Protein AF-A0A9W9ZTM5-F1 (afdb_monomer_lite)

Foldseek 3Di:
DDPQLVVCLPQVNLLVVVVVCVVVVQWLEEEEDQDPVSQLVNLLSLLVVLVVVQVVVVVVVVVVVVVVVVVVVVVVVVVVVVVVVVPVVDDDDDDDDDDDDPPPPCPVPPPPVPQRDPVSAPFDCPPPDPVNLCVLLVVLCDDPDPVSNVSSVSQSSSLSRLEHEDEPVDDPSVNVSNLVCVLVSRRGYYYYHDDDPPVSVVSGSYYHYSDRDDD

Sequence (215 aa):
MDSTGNNFLSGKTFQSLVDHLKAQDKLPALVFSFDRMQCETLAAGLAQELVERENVLKGGERNLKLVKDQEKKRRQAEKQMKRKRDVTEKDKSKSSQRKNLEDQDEEKDLSVSNEPLPECTLAFTHGIGKEDLKKIIGPHSASSRKKEKKTHHCIQLALKRGISYHHAGLDNKRRSGVEMLFRKKYLQVVAATGTWPLVYICHARQLCLLETRPS

InterPro domains:
  IPR027417 P-loop containing nucleoside triphosphate hydrolase [G3DSA:3.40.50.300] (2-198)
  IPR027417 P-loop containing nucleoside triphosphate hydrolase [SSF52540] (14-195)
  IPR052431 SKI2 subfamily ATP-dependent RNA helicases [PTHR44533] (11-195)

Structure (mmCIF, N/CA/C/O backbone):
data_AF-A0A9W9ZTM5-F1
#
_entry.id   AF-A0A9W9ZTM5-F1
#
loop_
_atom_site.group_PDB
_atom_site.id
_atom_site.type_symbol
_atom_site.label_atom_id
_atom_site.label_alt_id
_atom_site.label_comp_id
_atom_site.label_asym_id
_atom_site.label_entity_id
_atom_site.label_seq_id
_atom_site.pdbx_PDB_ins_code
_atom_site.Cartn_x
_atom_site.Cartn_y
_atom_site.Cartn_z
_atom_site.occupancy
_atom_site.B_iso_or_equiv
_atom_site.auth_seq_id
_atom_site.auth_comp_id
_atom_site.auth_asym_id
_atom_site.auth_atom_id
_atom_site.pdbx_PDB_model_num
ATOM 1 N N . MET A 1 1 ? -9.563 17.199 -25.153 1.00 36.28 1 MET A N 1
ATOM 2 C CA . MET A 1 1 ? -9.956 16.498 -23.906 1.00 36.28 1 MET A CA 1
ATOM 3 C C . MET A 1 1 ? -8.702 15.803 -23.449 1.00 36.28 1 MET A C 1
ATOM 5 O O . MET A 1 1 ? -8.369 14.729 -23.936 1.00 36.28 1 MET A O 1
ATOM 9 N N . ASP A 1 2 ? -7.941 16.513 -22.631 1.00 33.56 2 ASP A N 1
ATOM 10 C CA . ASP A 1 2 ? -6.508 16.287 -22.524 1.00 33.56 2 ASP A CA 1
ATOM 11 C C . ASP A 1 2 ? -6.281 15.368 -21.333 1.00 33.56 2 ASP A C 1
ATOM 13 O O . ASP A 1 2 ? -6.086 15.780 -20.192 1.00 33.56 2 ASP A O 1
ATOM 17 N N . SER A 1 3 ? -6.427 14.075 -21.605 1.00 43.34 3 SER A N 1
ATOM 18 C CA . SER A 1 3 ? -6.169 12.995 -20.660 1.00 43.34 3 SER A CA 1
ATOM 19 C C . SER A 1 3 ? -4.660 12.783 -20.535 1.00 43.34 3 SER A C 1
ATOM 21 O O . SER A 1 3 ? -4.122 11.753 -20.937 1.00 43.34 3 SER A O 1
ATOM 23 N N . THR A 1 4 ? -3.943 13.779 -20.018 1.00 45.56 4 THR A N 1
ATOM 24 C CA . THR A 1 4 ? -2.552 13.604 -19.596 1.00 45.56 4 THR A CA 1
ATOM 25 C C . THR A 1 4 ? -2.537 12.530 -18.509 1.00 45.56 4 THR A C 1
ATOM 27 O O . THR A 1 4 ? -3.229 12.663 -17.498 1.00 45.56 4 THR A O 1
ATOM 30 N N . GLY A 1 5 ? -1.761 11.457 -18.707 1.00 49.69 5 GLY A N 1
ATOM 31 C CA . GLY A 1 5 ? -1.685 10.311 -17.786 1.00 49.69 5 GLY A CA 1
ATOM 32 C C . GLY A 1 5 ? -1.396 10.698 -16.329 1.00 49.69 5 GLY A C 1
ATOM 33 O O . GLY A 1 5 ? -1.813 9.995 -15.417 1.00 49.69 5 GLY A O 1
ATOM 34 N N . ASN A 1 6 ? -0.803 11.872 -16.094 1.00 51.12 6 ASN A N 1
ATOM 35 C CA . ASN A 1 6 ? -0.567 12.426 -14.760 1.00 51.12 6 ASN A CA 1
ATOM 36 C C . ASN A 1 6 ? -1.849 12.670 -13.943 1.00 51.12 6 ASN A C 1
ATOM 38 O O . ASN A 1 6 ? -1.816 12.531 -12.723 1.00 51.12 6 ASN A O 1
ATOM 42 N N . ASN A 1 7 ? -2.986 12.976 -14.579 1.00 52.31 7 ASN A N 1
ATOM 43 C CA . ASN A 1 7 ? -4.251 13.200 -13.866 1.00 52.31 7 ASN A CA 1
ATOM 44 C C . ASN A 1 7 ? -4.894 11.887 -13.388 1.00 52.31 7 ASN A C 1
ATOM 46 O O . ASN A 1 7 ? -5.555 11.865 -12.350 1.00 52.31 7 ASN A O 1
ATOM 50 N N . PHE A 1 8 ? -4.657 10.778 -14.102 1.00 53.75 8 PHE A N 1
ATOM 51 C CA . PHE A 1 8 ? -5.113 9.446 -13.685 1.00 53.75 8 PHE A CA 1
ATOM 52 C C . PHE A 1 8 ? -4.372 8.947 -12.434 1.00 53.75 8 PHE A C 1
ATOM 54 O O . PHE A 1 8 ? -4.902 8.147 -11.668 1.00 53.75 8 PHE A O 1
ATOM 61 N N . LEU A 1 9 ? -3.162 9.461 -12.199 1.00 56.78 9 LEU A N 1
ATOM 62 C CA . LEU A 1 9 ? -2.324 9.132 -11.045 1.00 56.78 9 LEU A CA 1
ATOM 63 C C . LEU A 1 9 ? -2.578 10.036 -9.837 1.00 56.78 9 LEU A C 1
ATOM 65 O O . LEU A 1 9 ? -1.868 9.922 -8.836 1.00 56.78 9 LEU A O 1
ATOM 69 N N . SER A 1 10 ? -3.573 10.930 -9.899 1.00 62.06 10 SER A N 1
ATOM 70 C CA . SER A 1 10 ? -4.018 11.621 -8.691 1.00 62.06 10 SER A CA 1
ATOM 71 C C . SER A 1 10 ? -4.422 10.560 -7.656 1.00 62.06 10 SER A C 1
ATOM 73 O O . SER A 1 10 ? -5.123 9.605 -7.997 1.00 62.06 10 SER A O 1
ATOM 75 N N . GLY A 1 11 ? -3.932 10.677 -6.414 1.00 62.38 11 GLY A N 1
ATOM 76 C CA . GLY A 1 11 ? -4.044 9.608 -5.403 1.00 62.38 11 GLY A CA 1
ATOM 77 C C . GLY A 1 11 ? -5.462 9.035 -5.271 1.00 62.38 11 GLY A C 1
ATOM 78 O O . GLY A 1 11 ? -5.654 7.820 -5.317 1.00 62.38 11 GLY A O 1
ATOM 79 N N . LYS A 1 12 ? -6.467 9.920 -5.316 1.00 71.25 12 LYS A N 1
ATOM 80 C CA . LYS A 1 12 ? -7.895 9.573 -5.265 1.00 71.25 12 LYS A CA 1
ATOM 81 C C . LYS A 1 12 ? -8.358 8.672 -6.413 1.00 71.25 12 LYS A C 1
ATOM 83 O O . LYS A 1 12 ? -9.174 7.776 -6.199 1.00 71.25 12 LYS A O 1
ATOM 88 N N . THR A 1 13 ? -7.869 8.892 -7.633 1.00 79.81 13 THR A N 1
ATOM 89 C CA . THR A 1 13 ? -8.229 8.065 -8.796 1.00 79.81 13 THR A CA 1
ATOM 90 C C . THR A 1 13 ? -7.602 6.678 -8.689 1.00 79.81 13 THR A C 1
ATOM 92 O O . THR A 1 13 ? -8.278 5.679 -8.940 1.00 79.81 13 THR A O 1
ATOM 95 N N . PHE A 1 14 ? -6.342 6.599 -8.249 1.00 85.25 14 PHE A N 1
ATOM 96 C CA . PHE A 1 14 ? -5.657 5.322 -8.056 1.00 85.25 14 PHE A CA 1
ATOM 97 C C . PHE A 1 14 ? -6.295 4.481 -6.943 1.00 85.25 14 PHE A C 1
ATOM 99 O O . PHE A 1 14 ? -6.503 3.281 -7.119 1.00 85.25 14 PHE A O 1
ATOM 106 N N . GLN A 1 15 ? -6.681 5.099 -5.826 1.00 86.19 15 GLN A N 1
ATOM 107 C CA . GLN A 1 15 ? -7.424 4.414 -4.770 1.00 86.19 15 GLN A CA 1
ATOM 108 C C . GLN A 1 15 ? -8.769 3.882 -5.257 1.00 86.19 15 GLN A C 1
ATOM 110 O O . GLN A 1 15 ? -9.075 2.719 -5.010 1.00 86.19 15 GLN A O 1
ATOM 115 N N . SER A 1 16 ? -9.532 4.688 -6.000 1.00 87.25 16 SER A N 1
ATOM 116 C CA . SER A 1 16 ? -10.794 4.233 -6.587 1.00 87.25 16 SER A CA 1
ATOM 117 C C . SER A 1 16 ? -10.583 2.991 -7.456 1.00 87.25 16 SER A C 1
ATOM 119 O O . SER A 1 16 ? -11.309 2.011 -7.309 1.00 87.25 16 SER A O 1
ATOM 121 N N . LEU A 1 17 ? -9.546 2.968 -8.300 1.00 88.69 17 LEU A N 1
ATOM 122 C CA . LEU A 1 17 ? -9.200 1.781 -9.088 1.00 88.69 17 LEU A CA 1
ATOM 123 C C . LEU A 1 17 ? -8.950 0.555 -8.195 1.00 88.69 17 LEU A C 1
ATOM 125 O O . LEU A 1 17 ? -9.483 -0.520 -8.464 1.00 88.69 17 LEU A O 1
ATOM 129 N N . VAL A 1 18 ? -8.160 0.703 -7.131 1.00 90.31 18 VAL A N 1
ATOM 130 C CA . VAL A 1 18 ? -7.861 -0.398 -6.204 1.00 90.31 18 VAL A CA 1
ATOM 131 C C . VAL A 1 18 ? -9.117 -0.893 -5.486 1.00 90.31 18 VAL A C 1
ATOM 133 O O . VAL A 1 18 ? -9.303 -2.104 -5.364 1.00 90.31 18 VAL A O 1
ATOM 136 N N . ASP A 1 19 ? -10.003 0.009 -5.069 1.00 89.31 19 ASP A N 1
ATOM 137 C CA . ASP A 1 19 ? -11.272 -0.339 -4.428 1.00 89.31 19 ASP A CA 1
ATOM 138 C C . ASP A 1 19 ? -12.195 -1.107 -5.399 1.00 89.31 19 ASP A C 1
ATOM 140 O O . ASP A 1 19 ? -12.789 -2.116 -5.014 1.00 89.31 19 ASP A O 1
ATOM 144 N N . HIS A 1 20 ? -12.236 -0.726 -6.683 1.00 90.25 20 HIS A N 1
ATOM 145 C CA . HIS A 1 20 ? -12.950 -1.486 -7.719 1.00 90.25 20 HIS A CA 1
ATOM 146 C C . HIS A 1 20 ? -12.349 -2.883 -7.933 1.00 90.25 20 HIS A C 1
ATOM 148 O O . HIS A 1 20 ? -13.087 -3.864 -8.029 1.00 90.25 20 HIS A O 1
ATOM 154 N N . LEU A 1 21 ? -11.017 -3.001 -7.981 1.00 90.00 21 LEU A N 1
ATOM 155 C CA . LEU A 1 21 ? -10.347 -4.300 -8.102 1.00 90.00 21 LEU A CA 1
ATOM 156 C C . LEU A 1 21 ? -10.624 -5.192 -6.889 1.00 90.00 21 LEU A C 1
ATOM 158 O O . LEU A 1 21 ? -10.856 -6.390 -7.055 1.00 90.00 21 LEU A O 1
ATOM 162 N N . LYS A 1 22 ? -10.650 -4.613 -5.684 1.00 89.81 22 LYS A N 1
ATOM 163 C CA . LYS A 1 22 ? -11.020 -5.312 -4.449 1.00 89.81 22 LYS A CA 1
ATOM 164 C C . LYS A 1 22 ? -12.462 -5.816 -4.509 1.00 89.81 22 LYS A C 1
ATOM 166 O O . LYS A 1 22 ? -12.699 -6.985 -4.221 1.00 89.81 22 LYS A O 1
ATOM 171 N N . ALA A 1 23 ? -13.406 -4.966 -4.916 1.00 89.06 23 ALA A N 1
ATOM 172 C CA . ALA A 1 23 ? -14.822 -5.320 -5.026 1.00 89.06 23 ALA A CA 1
ATOM 173 C C . ALA A 1 23 ? -15.084 -6.434 -6.056 1.00 89.06 23 ALA A C 1
ATOM 175 O O . ALA A 1 23 ? -16.021 -7.211 -5.900 1.00 89.06 23 ALA A O 1
ATOM 176 N N . GLN A 1 24 ? -14.242 -6.533 -7.088 1.00 90.50 24 GLN A N 1
ATOM 177 C CA . GLN A 1 24 ? -14.317 -7.572 -8.120 1.00 90.50 24 GLN A CA 1
ATOM 178 C C . GLN A 1 24 ? -13.490 -8.835 -7.801 1.00 90.50 24 GLN A C 1
ATOM 180 O O . GLN A 1 24 ? -13.336 -9.678 -8.680 1.00 90.50 24 GLN A O 1
ATOM 185 N N . ASP A 1 25 ? -12.926 -8.967 -6.594 1.00 87.88 25 ASP A N 1
ATOM 186 C CA . ASP A 1 25 ? -12.014 -10.060 -6.196 1.00 87.88 25 ASP A CA 1
ATOM 187 C C . ASP A 1 25 ? -10.794 -10.239 -7.137 1.00 87.88 25 ASP A C 1
ATOM 189 O O . ASP A 1 25 ? -10.230 -11.323 -7.307 1.00 87.88 25 ASP A O 1
ATOM 193 N N . LYS A 1 26 ? -10.337 -9.141 -7.754 1.00 89.56 26 LYS A N 1
ATOM 194 C CA . LYS A 1 26 ? -9.224 -9.115 -8.723 1.00 89.56 26 LYS A CA 1
ATOM 195 C C . LYS A 1 26 ? -7.856 -8.837 -8.097 1.00 89.56 26 LYS A C 1
ATOM 197 O O . LYS A 1 26 ? -6.882 -8.610 -8.813 1.00 89.56 26 LYS A O 1
ATOM 202 N N . LEU A 1 27 ? -7.764 -8.859 -6.770 1.00 90.38 27 LEU A N 1
ATOM 203 C CA . LEU A 1 27 ? -6.500 -8.764 -6.043 1.00 90.38 27 LEU A CA 1
ATOM 204 C C . LEU A 1 27 ? -5.949 -10.179 -5.739 1.00 90.38 27 LEU A C 1
ATOM 206 O O . LEU A 1 27 ? -6.735 -11.109 -5.552 1.00 90.38 27 LEU A O 1
ATOM 210 N N . PRO A 1 28 ? -4.621 -10.392 -5.714 1.00 92.00 28 PRO A N 1
ATOM 211 C CA . PRO A 1 28 ? -3.566 -9.387 -5.797 1.00 92.00 28 PRO A CA 1
ATOM 212 C C . PRO A 1 28 ? -3.325 -8.875 -7.231 1.00 92.00 28 PRO A C 1
ATOM 214 O O . PRO A 1 28 ? -3.420 -9.633 -8.197 1.00 92.00 28 PRO A O 1
ATOM 217 N N . ALA A 1 29 ? -2.993 -7.592 -7.365 1.00 91.50 29 ALA A N 1
ATOM 218 C CA . ALA A 1 29 ? -2.769 -6.900 -8.630 1.00 91.50 29 ALA A CA 1
ATOM 219 C C . ALA A 1 29 ? -1.355 -6.307 -8.729 1.00 91.50 29 ALA A C 1
ATOM 221 O O . ALA A 1 29 ? -0.801 -5.785 -7.755 1.00 91.50 29 ALA A O 1
ATOM 222 N N . LEU A 1 30 ? -0.794 -6.356 -9.938 1.00 90.75 30 LEU A N 1
ATOM 223 C CA . LEU A 1 30 ? 0.456 -5.688 -10.298 1.00 90.75 30 LEU A CA 1
ATOM 224 C C . LEU A 1 30 ? 0.156 -4.449 -11.135 1.00 90.75 30 LEU A C 1
ATOM 226 O O . LEU A 1 30 ? -0.576 -4.515 -12.121 1.00 90.75 30 LEU A O 1
ATOM 230 N N . VAL A 1 31 ? 0.750 -3.328 -10.744 1.00 89.69 31 VAL A N 1
ATOM 231 C CA . VAL A 1 31 ? 0.596 -2.038 -11.412 1.00 89.69 31 VAL A CA 1
ATOM 232 C C . VAL A 1 31 ? 1.940 -1.650 -12.010 1.00 89.69 31 VAL A C 1
ATOM 234 O O . VAL A 1 31 ? 2.879 -1.351 -11.284 1.00 89.69 31 VAL A O 1
ATOM 237 N N . PHE A 1 32 ? 2.056 -1.660 -13.330 1.00 88.00 32 PHE A N 1
ATOM 238 C CA . PHE A 1 32 ? 3.289 -1.321 -14.021 1.00 88.00 32 PHE A CA 1
ATOM 239 C C . PHE A 1 32 ? 3.358 0.168 -14.337 1.00 88.00 32 PHE A C 1
ATOM 241 O O . PHE A 1 32 ? 2.450 0.712 -14.956 1.00 88.00 32 PHE A O 1
ATOM 248 N N . SER A 1 33 ? 4.461 0.808 -13.957 1.00 86.38 33 SER A N 1
ATOM 249 C CA . SER A 1 33 ? 4.848 2.144 -14.416 1.00 86.38 33 SER A CA 1
ATOM 250 C C . SER A 1 33 ? 6.336 2.119 -14.744 1.00 86.38 33 SER A C 1
ATOM 252 O O . SER A 1 33 ? 7.123 1.530 -14.010 1.00 86.38 33 SER A O 1
ATOM 254 N N . PHE A 1 34 ? 6.749 2.731 -15.852 1.00 84.12 34 PHE A N 1
ATOM 255 C CA . PHE A 1 34 ? 8.164 2.759 -16.245 1.00 84.12 34 PHE A CA 1
ATOM 256 C C . PHE A 1 34 ? 9.009 3.715 -15.391 1.00 84.12 34 PHE A C 1
ATOM 258 O O . PHE A 1 34 ? 10.237 3.626 -15.391 1.00 84.12 34 PHE A O 1
ATOM 265 N N . ASP A 1 35 ? 8.363 4.589 -14.619 1.00 86.94 35 ASP A N 1
ATOM 266 C CA . ASP A 1 35 ? 9.016 5.545 -13.738 1.00 86.94 35 ASP A CA 1
ATOM 267 C C . ASP A 1 35 ? 9.121 4.995 -12.305 1.00 86.94 35 ASP A C 1
ATOM 269 O O . ASP A 1 35 ? 8.133 4.656 -11.644 1.00 86.94 35 ASP A O 1
ATOM 273 N N . ARG A 1 36 ? 10.360 4.933 -11.804 1.00 88.00 36 ARG A N 1
ATOM 274 C CA . ARG A 1 36 ? 10.679 4.468 -10.445 1.00 88.00 36 ARG A CA 1
ATOM 275 C C . ARG A 1 36 ? 10.017 5.348 -9.388 1.00 88.00 36 ARG A C 1
ATOM 277 O O . ARG A 1 36 ? 9.443 4.827 -8.436 1.00 88.00 36 ARG A O 1
ATOM 284 N N . MET A 1 37 ? 10.059 6.666 -9.582 1.00 85.62 37 MET A N 1
ATOM 285 C CA . MET A 1 37 ? 9.497 7.632 -8.641 1.00 85.62 37 MET A CA 1
ATOM 286 C C . MET A 1 37 ? 7.975 7.533 -8.597 1.00 85.62 37 MET A C 1
ATOM 288 O O . MET A 1 37 ? 7.384 7.657 -7.523 1.00 85.62 37 MET A O 1
ATOM 292 N N . GLN A 1 38 ? 7.333 7.251 -9.733 1.00 85.94 38 GLN A N 1
ATOM 293 C CA . GLN A 1 38 ? 5.892 7.009 -9.765 1.00 85.94 38 GLN A CA 1
ATOM 294 C C . GLN A 1 38 ? 5.516 5.733 -9.014 1.00 85.94 38 GLN A C 1
ATOM 296 O O . GLN A 1 38 ? 4.558 5.757 -8.247 1.00 85.94 38 GLN A O 1
ATOM 301 N N . CYS A 1 39 ? 6.281 4.645 -9.152 1.00 88.56 39 CYS A N 1
ATOM 302 C CA . CYS A 1 39 ? 6.026 3.417 -8.391 1.00 88.56 39 CYS A CA 1
ATOM 303 C C . CYS A 1 39 ? 6.071 3.661 -6.874 1.00 88.56 39 CYS A C 1
ATOM 305 O O . CYS A 1 39 ? 5.184 3.212 -6.145 1.00 88.56 39 CYS A O 1
ATOM 307 N N . GLU A 1 40 ? 7.076 4.407 -6.404 1.00 88.94 40 GLU A N 1
ATOM 308 C CA . GLU A 1 40 ? 7.184 4.805 -4.997 1.00 88.94 40 GLU A CA 1
ATOM 309 C C . GLU A 1 40 ? 6.009 5.697 -4.566 1.00 88.94 40 GLU A C 1
ATOM 311 O O . GLU A 1 40 ? 5.405 5.467 -3.516 1.00 88.94 40 GLU A O 1
ATOM 316 N N . THR A 1 41 ? 5.656 6.686 -5.391 1.00 88.31 41 THR A N 1
ATOM 317 C CA . THR A 1 41 ? 4.597 7.666 -5.105 1.00 88.31 41 THR A CA 1
ATOM 318 C C . THR A 1 41 ? 3.219 7.016 -5.039 1.00 88.31 41 THR A C 1
ATOM 320 O O . THR A 1 41 ? 2.463 7.300 -4.115 1.00 88.31 41 THR A O 1
ATOM 323 N N . LEU A 1 42 ? 2.900 6.103 -5.959 1.00 88.62 42 LEU A N 1
ATOM 324 C CA . LEU A 1 42 ? 1.627 5.379 -5.976 1.00 88.62 42 LEU A CA 1
ATOM 325 C C . LEU A 1 42 ? 1.455 4.516 -4.726 1.00 88.62 42 LEU A C 1
ATOM 327 O O . LEU A 1 42 ? 0.414 4.560 -4.071 1.00 88.62 42 LEU A O 1
ATOM 331 N N . ALA A 1 43 ? 2.493 3.758 -4.366 1.00 90.75 43 ALA A N 1
ATOM 332 C CA . ALA A 1 43 ? 2.466 2.914 -3.179 1.00 90.75 43 ALA A CA 1
ATOM 333 C C . ALA A 1 43 ? 2.364 3.743 -1.888 1.00 90.75 43 ALA A C 1
ATOM 335 O O . ALA A 1 43 ? 1.578 3.407 -1.000 1.00 90.75 43 ALA A O 1
ATOM 336 N N . ALA A 1 44 ? 3.138 4.829 -1.783 1.00 89.12 44 ALA A N 1
ATOM 337 C CA . ALA A 1 44 ? 3.121 5.710 -0.620 1.00 89.12 44 ALA A CA 1
ATOM 338 C C . ALA A 1 44 ? 1.792 6.469 -0.488 1.00 89.12 44 ALA A C 1
ATOM 340 O O . ALA A 1 44 ? 1.236 6.510 0.607 1.00 89.12 44 ALA A O 1
ATOM 341 N N . GLY A 1 45 ? 1.271 7.016 -1.589 1.00 88.62 45 GLY A N 1
ATOM 342 C CA . GLY A 1 45 ? 0.001 7.740 -1.622 1.00 88.62 45 GLY A CA 1
ATOM 343 C C . GLY A 1 45 ? -1.165 6.852 -1.202 1.00 88.62 45 GLY A C 1
ATOM 344 O O . GLY A 1 45 ? -1.884 7.191 -0.267 1.00 88.62 45 GLY A O 1
ATOM 345 N N . LEU A 1 46 ? -1.279 5.656 -1.788 1.00 89.88 46 LEU A N 1
ATOM 346 C CA . LEU A 1 46 ? -2.329 4.706 -1.415 1.00 89.88 46 LEU A CA 1
ATOM 347 C C . LEU A 1 46 ? -2.237 4.300 0.065 1.00 89.88 46 LEU A C 1
ATOM 349 O O . LEU A 1 46 ? -3.247 4.239 0.765 1.00 89.88 46 LEU A O 1
ATOM 353 N N . ALA A 1 47 ? -1.026 4.043 0.568 1.00 90.25 47 ALA A N 1
ATOM 354 C CA . ALA A 1 47 ? -0.825 3.708 1.974 1.00 90.25 47 ALA A CA 1
ATOM 355 C C . ALA A 1 47 ? -1.207 4.865 2.908 1.00 90.25 47 ALA A C 1
ATOM 357 O O . ALA A 1 47 ? -1.808 4.628 3.958 1.00 90.25 47 ALA A O 1
ATOM 358 N N . GLN A 1 48 ? -0.871 6.100 2.533 1.00 88.88 48 GLN A N 1
ATOM 359 C CA . GLN A 1 48 ? -1.211 7.296 3.294 1.00 88.88 48 GLN A CA 1
ATOM 360 C C . GLN A 1 48 ? -2.726 7.511 3.344 1.00 88.88 48 GLN A C 1
ATOM 362 O O . GLN A 1 48 ? -3.264 7.731 4.424 1.00 88.88 48 GLN A O 1
ATOM 367 N N . GLU A 1 49 ? -3.431 7.357 2.227 1.00 88.56 49 GLU A N 1
ATOM 368 C CA . GLU A 1 49 ? -4.888 7.506 2.206 1.00 88.56 49 GLU A CA 1
ATOM 369 C C . GLU A 1 49 ? -5.590 6.457 3.086 1.00 88.56 49 GLU A C 1
ATOM 371 O O . GLU A 1 49 ? -6.554 6.772 3.785 1.00 88.56 49 GLU A O 1
ATOM 376 N N . LEU A 1 50 ? -5.085 5.216 3.130 1.00 89.06 50 LEU A N 1
ATOM 377 C CA . LEU A 1 50 ? -5.596 4.194 4.053 1.00 89.06 50 LEU A CA 1
ATOM 378 C C . LEU A 1 50 ? -5.360 4.560 5.526 1.00 89.06 50 LEU A C 1
ATOM 380 O O . LEU A 1 50 ? -6.208 4.290 6.379 1.00 89.06 50 LEU A O 1
ATOM 384 N N . VAL A 1 51 ? -4.218 5.176 5.836 1.00 87.81 51 VAL A N 1
ATOM 385 C CA . VAL A 1 51 ? -3.905 5.679 7.183 1.00 87.81 51 VAL A CA 1
ATOM 386 C C . VAL A 1 51 ? -4.831 6.834 7.555 1.00 87.81 51 VAL A C 1
ATOM 388 O O . VAL A 1 51 ? -5.370 6.853 8.659 1.00 87.81 51 VAL A O 1
ATOM 391 N N . GLU A 1 52 ? -5.044 7.781 6.645 1.00 87.12 52 GLU A N 1
ATOM 392 C CA . GLU A 1 52 ? -5.945 8.916 6.848 1.00 87.12 52 GLU A CA 1
ATOM 393 C C . GLU A 1 52 ? -7.380 8.443 7.090 1.00 87.12 52 GLU A C 1
ATOM 395 O O . GLU A 1 52 ? -8.006 8.857 8.068 1.00 87.12 52 GLU A O 1
ATOM 400 N N . ARG A 1 53 ? -7.866 7.490 6.286 1.00 85.19 53 ARG A N 1
ATOM 401 C CA . ARG A 1 53 ? -9.177 6.861 6.483 1.00 85.19 53 ARG A CA 1
ATOM 402 C C . ARG A 1 53 ? -9.293 6.198 7.854 1.00 85.19 53 ARG A C 1
ATOM 404 O O . ARG A 1 53 ? -10.281 6.401 8.555 1.00 85.19 53 ARG A O 1
ATOM 411 N N . GLU A 1 54 ? -8.275 5.448 8.275 1.00 86.38 54 GLU A N 1
ATOM 412 C CA . GLU A 1 54 ? -8.254 4.836 9.607 1.00 86.38 54 GLU A CA 1
ATOM 413 C C . GLU A 1 54 ? -8.281 5.878 10.730 1.00 86.38 54 GLU A C 1
ATOM 415 O O . GLU A 1 54 ? -8.978 5.691 11.727 1.00 86.38 54 GLU A O 1
ATOM 420 N N . ASN A 1 55 ? -7.550 6.981 10.581 1.00 84.50 55 ASN A N 1
ATOM 421 C CA . ASN A 1 55 ? -7.524 8.047 11.577 1.00 84.50 55 ASN A CA 1
ATOM 422 C C . ASN A 1 55 ? -8.896 8.711 11.737 1.00 84.50 55 ASN A C 1
ATOM 424 O O . ASN A 1 55 ? -9.294 8.999 12.869 1.00 84.50 55 ASN A O 1
ATOM 428 N N . VAL A 1 56 ? -9.627 8.905 10.635 1.00 85.50 56 VAL A N 1
ATOM 429 C CA . VAL A 1 56 ? -11.005 9.417 10.650 1.00 85.50 56 VAL A CA 1
ATOM 430 C C . VAL A 1 56 ? -11.934 8.445 11.377 1.00 85.50 56 VAL A C 1
ATOM 432 O O . VAL A 1 56 ? -12.653 8.865 12.284 1.00 85.50 56 VAL A O 1
ATOM 435 N N . LEU A 1 57 ? -11.864 7.145 11.065 1.00 82.19 57 LEU A N 1
ATOM 436 C CA . LEU A 1 57 ? -12.676 6.117 11.730 1.00 82.19 57 LEU A CA 1
ATOM 437 C C . LEU A 1 57 ? -12.381 6.049 13.233 1.00 82.19 57 LEU A C 1
ATOM 439 O O . LEU A 1 57 ? -13.284 6.204 14.054 1.00 82.19 57 LEU A O 1
ATOM 443 N N . LYS A 1 58 ? -11.102 5.940 13.610 1.00 80.06 58 LYS A N 1
ATOM 444 C CA . LYS A 1 58 ? -10.672 5.943 15.017 1.00 80.06 58 LYS A CA 1
ATOM 445 C C . LYS A 1 58 ? -11.048 7.240 15.731 1.00 80.06 58 LYS A C 1
ATOM 447 O O . LYS A 1 58 ? -11.255 7.233 16.942 1.00 80.06 58 LYS A O 1
ATOM 452 N N . GLY A 1 59 ? -11.064 8.372 15.028 1.00 74.75 59 GLY A N 1
ATOM 453 C CA . GLY A 1 59 ? -11.511 9.662 15.557 1.00 74.75 59 GLY A CA 1
ATOM 454 C C . GLY A 1 59 ? -13.008 9.666 15.862 1.00 74.75 59 GLY A C 1
ATOM 455 O O . GLY A 1 59 ? -13.405 10.025 16.968 1.00 74.75 59 GLY A O 1
ATOM 456 N N . GLY A 1 60 ? -13.824 9.187 14.921 1.00 73.00 60 GLY A N 1
ATOM 457 C CA . GLY A 1 60 ? -15.266 9.018 15.103 1.00 73.00 60 GLY A CA 1
ATOM 458 C C . GLY A 1 60 ? -15.608 8.075 16.257 1.00 73.00 60 GLY A C 1
ATOM 459 O O . GLY A 1 60 ? -16.426 8.417 17.107 1.00 73.00 60 GLY A O 1
ATOM 460 N N . GLU A 1 61 ? -14.927 6.931 16.359 1.00 72.94 61 GLU A N 1
ATOM 461 C CA . GLU A 1 61 ? -15.111 5.980 17.463 1.00 72.94 61 GLU A CA 1
ATOM 462 C C . GLU A 1 61 ? -14.733 6.569 18.826 1.00 72.94 61 GLU A C 1
ATOM 464 O O . GLU A 1 61 ? -15.450 6.365 19.809 1.00 72.94 61 GLU A O 1
ATOM 469 N N . ARG A 1 62 ? -13.620 7.313 18.898 1.00 71.31 62 ARG A N 1
ATOM 470 C CA . ARG A 1 62 ? -13.202 8.017 20.120 1.00 71.31 62 ARG A CA 1
ATOM 471 C C . ARG A 1 62 ? -14.243 9.047 20.542 1.00 71.31 62 ARG A C 1
ATOM 473 O O . ARG A 1 62 ? -14.646 9.053 21.701 1.00 71.31 62 ARG A O 1
ATOM 480 N N . ASN A 1 63 ? -14.738 9.847 19.602 1.00 69.31 63 ASN A N 1
ATOM 481 C CA . ASN A 1 63 ? -15.784 10.831 19.871 1.00 69.31 63 ASN A CA 1
ATOM 482 C C . ASN A 1 63 ? -17.087 10.163 20.334 1.00 69.31 63 ASN A C 1
ATOM 484 O O . ASN A 1 63 ? -17.685 10.594 21.316 1.00 69.31 63 ASN A O 1
ATOM 488 N N . LEU A 1 64 ? -17.497 9.065 19.696 1.00 73.56 64 LEU A N 1
ATOM 489 C CA . LEU A 1 64 ? -18.706 8.332 20.072 1.00 73.56 64 LEU A CA 1
ATOM 490 C C . LEU A 1 64 ? -18.601 7.713 21.475 1.00 73.56 64 LEU A C 1
ATOM 492 O O . LEU A 1 64 ? -19.581 7.716 22.222 1.00 73.56 64 LEU A O 1
ATOM 496 N N . LYS A 1 65 ? -17.423 7.197 21.852 1.00 74.75 65 LYS A N 1
ATOM 497 C CA . LYS A 1 65 ? -17.158 6.699 23.212 1.00 74.75 65 LYS A CA 1
ATOM 498 C C . LYS A 1 65 ? -17.236 7.825 24.244 1.00 74.75 65 LYS A C 1
ATOM 500 O O . LYS A 1 65 ? -17.965 7.681 25.219 1.00 74.75 65 LYS A O 1
ATOM 505 N N . LEU A 1 66 ? -16.594 8.966 23.979 1.00 77.38 66 LEU A N 1
ATOM 506 C CA . LEU A 1 66 ? -16.639 10.135 24.865 1.00 77.38 66 LEU A CA 1
ATOM 507 C C . LEU A 1 66 ? -18.072 10.639 25.086 1.00 77.38 66 LEU A C 1
ATOM 509 O O . LEU A 1 66 ? -18.456 10.902 26.224 1.00 77.38 66 LEU A O 1
ATOM 513 N N . VAL A 1 67 ? -18.887 10.713 24.028 1.00 76.06 67 VAL A N 1
ATOM 514 C CA . VAL A 1 67 ? -20.301 11.116 24.134 1.00 76.06 67 VAL A CA 1
ATOM 515 C C . VAL A 1 67 ? -21.097 10.134 25.004 1.00 76.06 67 VAL A C 1
ATOM 517 O O . VAL A 1 67 ? -21.852 10.558 25.881 1.00 76.06 67 VAL A O 1
ATOM 520 N N . LYS A 1 68 ? -20.900 8.820 24.823 1.00 81.44 68 LYS A N 1
ATOM 521 C CA . LYS A 1 68 ? -21.566 7.786 25.636 1.00 81.44 68 LYS A CA 1
ATOM 522 C C . LYS A 1 68 ? -21.150 7.845 27.108 1.00 81.44 68 LYS A C 1
ATOM 524 O O . LYS A 1 68 ? -22.000 7.709 27.991 1.00 81.44 68 LYS A O 1
ATOM 529 N N . ASP A 1 69 ? -19.871 8.086 27.381 1.00 84.38 69 ASP A N 1
ATOM 530 C CA . ASP A 1 69 ? -19.354 8.197 28.746 1.00 84.38 69 ASP A CA 1
ATOM 531 C C . ASP A 1 69 ? -19.871 9.459 29.446 1.00 84.38 69 ASP A C 1
ATOM 533 O O . ASP A 1 69 ? -20.301 9.396 30.601 1.00 84.38 69 ASP A O 1
ATOM 537 N N . GLN A 1 70 ? -19.920 10.591 28.738 1.00 81.75 70 GLN A N 1
ATOM 538 C CA . GLN A 1 70 ? -20.520 11.829 29.241 1.00 81.75 70 GLN A CA 1
ATOM 539 C C . GLN A 1 70 ? -22.010 11.658 29.549 1.00 81.75 70 GLN A C 1
ATOM 541 O O . GLN A 1 70 ? -22.476 12.098 30.602 1.00 81.75 70 GLN A O 1
ATOM 546 N N . GLU A 1 71 ? -22.766 10.974 28.687 1.00 85.75 71 GLU A N 1
ATOM 547 C CA . GLU A 1 71 ? -24.182 10.701 28.936 1.00 85.75 71 GLU A CA 1
ATOM 548 C C . GLU A 1 71 ? -24.379 9.794 30.161 1.00 85.75 71 GLU A C 1
ATOM 550 O O . GLU A 1 71 ? -25.252 10.052 30.997 1.00 85.75 71 GLU A O 1
ATOM 555 N N . LYS A 1 72 ? -23.535 8.767 30.322 1.00 87.44 72 LYS A N 1
ATOM 556 C CA . LYS A 1 72 ? -23.554 7.886 31.497 1.00 87.44 72 LYS A CA 1
ATOM 557 C C . LYS A 1 72 ? -23.247 8.663 32.780 1.00 87.44 72 LYS A C 1
ATOM 559 O O . LYS A 1 72 ? -23.998 8.523 33.748 1.00 87.44 72 LYS A O 1
ATOM 564 N N . LYS A 1 73 ? -22.218 9.521 32.776 1.00 88.19 73 LYS A N 1
ATOM 565 C CA . LYS A 1 73 ? -21.876 10.403 33.909 1.00 88.19 73 LYS A CA 1
ATOM 566 C C . LYS A 1 73 ? -23.018 11.376 34.227 1.00 88.19 73 LYS A C 1
ATOM 568 O O . LYS A 1 73 ? -23.398 11.504 35.388 1.00 88.19 73 LYS A O 1
ATOM 573 N N . ARG A 1 74 ? -23.652 11.980 33.214 1.00 84.25 74 ARG A N 1
ATOM 574 C CA . ARG A 1 74 ? -24.810 12.878 33.391 1.00 84.25 74 ARG A CA 1
ATOM 575 C C . ARG A 1 74 ? -26.003 12.158 34.023 1.00 84.25 74 ARG A C 1
ATOM 577 O O . ARG A 1 74 ? -26.574 12.657 34.989 1.00 84.25 74 ARG A O 1
ATOM 584 N N . ARG A 1 75 ? -26.342 10.956 33.539 1.00 86.88 75 ARG A N 1
ATOM 585 C CA . ARG A 1 75 ? -27.416 10.118 34.111 1.00 86.88 75 ARG A CA 1
ATOM 586 C C . ARG A 1 75 ? -27.117 9.717 35.559 1.00 86.88 75 ARG A C 1
ATOM 588 O O . ARG A 1 75 ? -28.032 9.646 36.375 1.00 86.88 75 ARG A O 1
ATOM 595 N N . GLN A 1 76 ? -25.855 9.439 35.891 1.00 87.00 76 GLN A N 1
ATOM 596 C CA . GLN A 1 76 ? -25.443 9.141 37.266 1.00 87.00 76 GLN A CA 1
ATOM 597 C C . GLN A 1 76 ? -25.549 10.375 38.171 1.00 87.00 76 GLN A C 1
ATOM 599 O O . GLN A 1 76 ? -26.127 10.271 39.252 1.00 87.00 76 GLN A O 1
ATOM 604 N N . ALA A 1 77 ? -25.078 11.539 37.717 1.00 84.00 77 ALA A N 1
ATOM 605 C CA . ALA A 1 77 ? -25.186 12.796 38.453 1.00 84.00 77 ALA A CA 1
ATOM 606 C C . ALA A 1 77 ? -26.653 13.185 38.709 1.00 84.00 77 ALA A C 1
ATOM 608 O O . ALA A 1 77 ? -27.006 13.539 39.831 1.00 84.00 77 ALA A O 1
ATOM 609 N N . GLU A 1 78 ? -27.534 13.031 37.717 1.00 84.81 78 GLU A N 1
ATOM 610 C CA . GLU A 1 78 ? -28.966 13.319 37.865 1.00 84.81 78 GLU A CA 1
ATOM 611 C C . GLU A 1 78 ? -29.639 12.386 38.888 1.00 84.81 78 GLU A C 1
ATOM 613 O O . GLU A 1 78 ? -30.396 12.839 39.750 1.00 84.81 78 GLU A O 1
ATOM 618 N N . LYS A 1 79 ? -29.313 11.084 38.860 1.00 86.06 79 LYS A N 1
ATOM 619 C CA . LYS A 1 79 ? -29.782 10.120 39.871 1.00 86.06 79 LYS A CA 1
ATOM 620 C C . LYS A 1 79 ? -29.288 10.476 41.275 1.00 86.06 79 LYS A C 1
ATOM 622 O O . LYS A 1 79 ? -30.040 10.331 42.235 1.00 86.06 79 LYS A O 1
ATOM 627 N N . GLN A 1 80 ? -28.047 10.946 41.407 1.00 81.31 80 GLN A N 1
ATOM 628 C CA . GLN A 1 80 ? -27.500 11.387 42.692 1.00 81.31 80 GLN A CA 1
ATOM 629 C C . GLN A 1 80 ? -28.151 12.684 43.190 1.00 81.31 80 GLN A C 1
ATOM 631 O O . GLN A 1 80 ? -28.428 12.791 44.382 1.00 81.31 80 GLN A O 1
ATOM 636 N N . MET A 1 81 ? -28.445 13.647 42.310 1.00 73.69 81 MET A N 1
ATOM 637 C CA . MET A 1 81 ? -29.148 14.879 42.691 1.00 73.69 81 MET A CA 1
ATOM 638 C C . MET A 1 81 ? -30.581 14.602 43.160 1.00 73.69 81 MET A C 1
ATOM 640 O O . MET A 1 81 ? -30.990 15.151 44.180 1.00 73.69 81 MET A O 1
ATOM 644 N N . LYS A 1 82 ? -31.320 13.708 42.483 1.00 74.88 82 LYS A N 1
ATOM 645 C CA . LYS A 1 82 ? -32.664 13.288 42.926 1.00 74.88 82 LYS A CA 1
ATOM 646 C C . LYS A 1 82 ? -32.620 12.639 44.313 1.00 74.88 82 LYS A C 1
ATOM 648 O O . LYS A 1 82 ? -33.343 13.063 45.204 1.00 74.88 82 LYS A O 1
ATOM 653 N N . ARG A 1 83 ? -31.674 11.718 44.540 1.00 72.12 83 ARG A N 1
ATOM 654 C CA . ARG A 1 83 ? -31.464 11.082 45.856 1.00 72.12 83 ARG A CA 1
ATOM 655 C C . ARG A 1 83 ? -31.115 12.073 46.970 1.00 72.12 83 ARG A C 1
ATOM 657 O O . ARG A 1 83 ? -31.509 11.853 48.105 1.00 72.12 83 ARG A O 1
ATOM 664 N N . LYS A 1 84 ? -30.379 13.149 46.672 1.00 64.50 84 LYS A N 1
ATOM 665 C CA . LYS A 1 84 ? -30.042 14.188 47.662 1.00 64.50 84 LYS A CA 1
ATOM 666 C C . LYS A 1 84 ? -31.223 15.110 47.986 1.00 64.50 84 LYS A C 1
ATOM 668 O O . LYS A 1 84 ? -31.272 15.625 49.095 1.00 64.50 84 LYS A O 1
ATOM 673 N N . ARG A 1 85 ? -32.170 15.288 47.056 1.00 59.78 85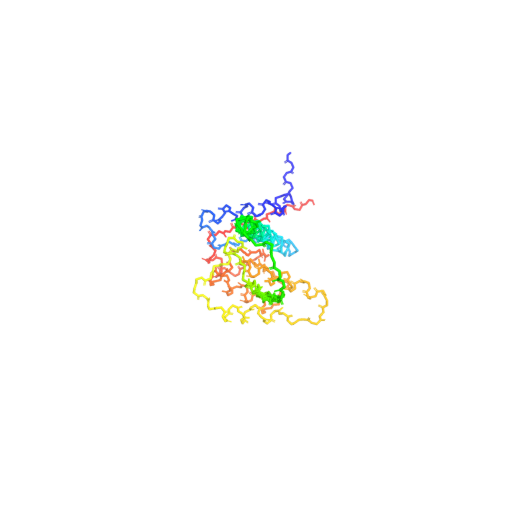 ARG A N 1
ATOM 674 C CA . ARG A 1 85 ? -33.365 16.125 47.248 1.00 59.78 85 ARG A CA 1
ATOM 675 C C . ARG A 1 85 ? -34.398 15.472 48.172 1.00 59.78 85 ARG A C 1
ATOM 677 O O . ARG A 1 85 ? -34.974 16.173 48.996 1.00 59.78 85 ARG A O 1
ATOM 684 N N . ASP A 1 86 ? -34.551 14.150 48.099 1.00 55.00 86 ASP A N 1
ATOM 685 C CA . ASP A 1 86 ? -35.465 13.400 48.979 1.00 55.00 86 ASP A CA 1
ATOM 686 C C . ASP A 1 86 ? -34.960 13.306 50.432 1.00 55.00 86 ASP A C 1
ATOM 688 O O . ASP A 1 86 ? -35.741 13.087 51.353 1.00 55.00 86 ASP A O 1
ATOM 692 N N . VAL A 1 87 ? -33.656 13.508 50.662 1.00 54.97 87 VAL A N 1
ATOM 693 C CA . VAL A 1 87 ? -33.057 13.491 52.010 1.00 54.97 87 VAL A CA 1
ATOM 694 C C . VAL A 1 87 ? -33.135 14.865 52.689 1.00 54.97 87 VAL A C 1
ATOM 696 O O . VAL A 1 87 ? -33.167 14.938 53.909 1.00 54.97 87 VAL A O 1
ATOM 699 N N . THR A 1 88 ? -33.245 15.968 51.942 1.00 50.72 88 THR A N 1
ATOM 700 C CA . THR A 1 88 ? -33.314 17.329 52.517 1.00 50.72 88 THR A CA 1
ATOM 701 C C . THR A 1 88 ? -34.647 17.715 53.181 1.00 50.72 88 THR A C 1
ATOM 703 O O . THR A 1 88 ? -34.726 18.800 53.751 1.00 50.72 88 THR A O 1
ATOM 706 N N . GLU A 1 89 ? -35.669 16.852 53.175 1.00 50.34 89 GLU A N 1
ATOM 707 C CA . GLU A 1 89 ? -36.926 17.065 53.929 1.00 50.34 89 GLU A CA 1
ATOM 708 C C . GLU A 1 89 ? -36.916 16.439 55.341 1.00 50.34 89 GLU A C 1
ATOM 710 O O . GLU A 1 89 ? -37.824 16.683 56.135 1.00 50.34 89 GLU A O 1
ATOM 715 N N . LYS A 1 90 ? -35.873 15.682 55.710 1.00 47.09 90 LYS A N 1
ATOM 716 C CA . LYS A 1 90 ? -35.685 15.145 57.067 1.00 47.09 90 LYS A CA 1
ATOM 717 C C . LYS A 1 90 ? -34.259 15.435 57.544 1.00 47.09 90 LYS A C 1
ATOM 719 O O . LYS A 1 90 ? -33.301 15.035 56.906 1.00 47.09 90 LYS A O 1
ATOM 724 N N . ASP A 1 91 ? -34.155 16.111 58.684 1.00 44.41 91 ASP A N 1
ATOM 725 C CA . ASP A 1 91 ? -32.937 16.429 59.448 1.00 44.41 91 ASP A CA 1
ATOM 726 C C . ASP A 1 91 ? -32.149 17.709 59.107 1.00 44.41 91 ASP A C 1
ATOM 728 O O . ASP A 1 91 ? -31.099 17.727 58.466 1.00 44.41 91 ASP A O 1
ATOM 732 N N . LYS A 1 92 ? -32.575 18.796 59.767 1.00 46.34 92 LYS A N 1
ATOM 733 C CA . LYS A 1 92 ? -31.648 19.732 60.417 1.00 46.34 92 LYS A CA 1
ATOM 734 C C . LYS A 1 92 ? -31.046 19.044 61.652 1.00 46.34 92 LYS A C 1
ATOM 736 O O . LYS A 1 92 ? -31.666 19.089 62.706 1.00 46.34 92 LYS A O 1
ATOM 741 N N . SER A 1 93 ? -29.846 18.468 61.572 1.00 35.97 93 SER A N 1
ATOM 742 C CA . SER A 1 93 ? -28.856 18.522 62.669 1.00 35.97 93 SER A CA 1
ATOM 743 C C . SER A 1 93 ? -27.554 17.767 62.364 1.00 35.97 93 SER A C 1
ATOM 745 O O . SER A 1 93 ? -27.549 16.681 61.808 1.00 35.97 93 SER A O 1
ATOM 747 N N . LYS A 1 94 ? -26.451 18.384 62.809 1.00 35.56 94 LYS A N 1
ATOM 748 C CA . LYS A 1 94 ? -25.150 17.810 63.197 1.00 35.56 94 LYS A CA 1
ATOM 749 C C . LYS A 1 94 ? -24.384 16.916 62.202 1.00 35.56 94 LYS A C 1
ATOM 751 O O . LYS A 1 94 ? -24.599 15.724 62.101 1.00 35.56 94 LYS A O 1
ATOM 756 N N . SER A 1 95 ? -23.293 17.523 61.725 1.00 36.66 95 SER A N 1
ATOM 757 C CA . SER A 1 95 ? -21.908 17.083 61.952 1.00 36.66 95 SER A CA 1
ATOM 758 C C . SER A 1 95 ? -21.421 15.753 61.358 1.00 36.66 95 SER A C 1
ATOM 760 O O . SER A 1 95 ? -21.927 14.680 61.647 1.00 36.66 95 SER A O 1
ATOM 762 N N . SER A 1 96 ? -20.244 15.883 60.740 1.00 38.03 96 SER A N 1
ATOM 763 C CA . SER A 1 96 ? -19.160 14.900 60.655 1.00 38.03 96 SER A CA 1
ATOM 764 C C . SER A 1 96 ? -19.033 14.065 59.383 1.00 38.03 96 SER A C 1
ATOM 766 O O . SER A 1 96 ? -19.921 13.346 58.947 1.00 38.03 96 SER A O 1
ATOM 768 N N . GLN A 1 97 ? -17.788 14.114 58.900 1.00 36.78 97 GLN A N 1
ATOM 769 C CA . GLN A 1 97 ? -17.100 13.124 58.081 1.00 36.78 97 GLN A CA 1
ATOM 770 C C . GLN A 1 97 ? -17.300 13.213 56.561 1.00 36.78 97 GLN A C 1
ATOM 772 O O . GLN A 1 97 ? -18.000 12.436 55.918 1.00 36.78 97 GLN A O 1
ATOM 777 N N . ARG A 1 98 ? -16.542 14.149 55.971 1.00 38.06 98 ARG A N 1
ATOM 778 C CA . ARG A 1 98 ? -16.105 14.087 54.571 1.00 38.06 98 ARG A CA 1
ATOM 779 C C . ARG A 1 98 ? -15.336 12.777 54.360 1.00 38.06 98 ARG A C 1
ATOM 781 O O . ARG A 1 98 ? -14.216 12.640 54.843 1.00 38.06 98 ARG A O 1
ATOM 788 N N . LYS A 1 99 ? -15.938 11.818 53.656 1.00 33.62 99 LYS A N 1
ATOM 789 C CA . LYS A 1 99 ? -15.215 10.690 53.061 1.00 33.62 99 LYS A CA 1
ATOM 790 C C . LYS A 1 99 ? -14.688 11.132 51.699 1.00 33.62 99 LYS A C 1
ATOM 792 O O . LYS A 1 99 ? -15.481 11.444 50.813 1.00 33.62 99 LYS A O 1
ATOM 797 N N . ASN A 1 100 ? -13.362 11.171 51.572 1.00 32.97 100 ASN A N 1
ATOM 798 C CA . ASN A 1 100 ? -12.680 11.152 50.283 1.00 32.97 100 ASN A CA 1
ATOM 799 C C . ASN A 1 100 ? -13.103 9.877 49.551 1.00 32.97 100 ASN A C 1
ATOM 801 O O . ASN A 1 100 ? -12.941 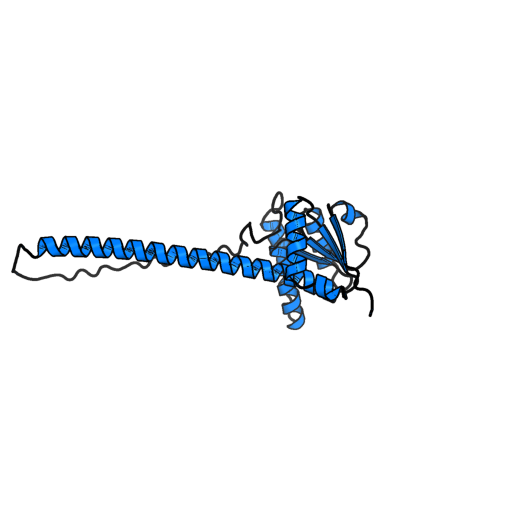8.776 50.073 1.00 32.97 100 ASN A O 1
ATOM 805 N N . LEU A 1 101 ? -13.684 10.047 48.369 1.00 34.94 101 LEU A N 1
ATOM 806 C CA . LEU A 1 101 ? -13.768 8.998 47.368 1.00 34.94 101 LEU A CA 1
ATOM 807 C C . LEU A 1 101 ? -12.543 9.209 46.491 1.00 34.94 101 LEU A C 1
ATOM 809 O O . LEU A 1 101 ? -12.468 10.178 45.742 1.00 34.94 101 LEU A O 1
ATOM 813 N N . GLU A 1 102 ? -11.552 8.353 46.696 1.00 32.09 102 GLU A N 1
ATOM 814 C CA . GLU A 1 102 ? -10.477 8.141 45.742 1.00 32.09 102 GLU A CA 1
ATOM 815 C C . GLU A 1 102 ? -11.132 7.608 44.467 1.00 32.09 102 GLU A C 1
ATOM 817 O O . GLU A 1 102 ? -11.500 6.435 44.378 1.00 32.09 102 GLU A O 1
ATOM 822 N N . ASP A 1 103 ? -11.347 8.504 43.504 1.00 31.20 103 ASP A N 1
ATOM 823 C CA . ASP A 1 103 ? -11.501 8.116 42.112 1.00 31.20 103 ASP A CA 1
ATOM 824 C C . ASP A 1 103 ? -10.162 7.491 41.710 1.00 31.20 103 ASP A C 1
ATOM 826 O O . ASP A 1 103 ? -9.189 8.178 41.400 1.00 31.20 103 ASP A O 1
ATOM 830 N N . GLN A 1 104 ? -10.090 6.162 41.788 1.00 30.55 104 GLN A N 1
ATOM 831 C CA . GLN A 1 104 ? -9.140 5.415 40.982 1.00 30.55 104 GLN A CA 1
ATOM 832 C C . GLN A 1 104 ? -9.569 5.644 39.536 1.00 30.55 104 GLN A C 1
ATOM 834 O O . GLN A 1 104 ? -10.433 4.945 39.000 1.00 30.55 104 GLN A O 1
ATOM 839 N N . ASP A 1 105 ? -9.003 6.693 38.939 1.00 31.06 105 ASP A N 1
ATOM 840 C CA . ASP A 1 105 ? -8.846 6.806 37.502 1.00 31.06 105 ASP A CA 1
ATOM 841 C C . ASP A 1 105 ? -8.073 5.562 37.057 1.00 31.06 105 ASP A C 1
ATOM 843 O O . ASP A 1 105 ? -6.846 5.516 37.004 1.00 31.06 105 ASP A O 1
ATOM 847 N N . GLU A 1 106 ? -8.829 4.509 36.763 1.00 35.09 106 GLU A N 1
ATOM 848 C CA . GLU A 1 106 ? -8.445 3.476 35.823 1.00 35.09 106 GLU A CA 1
ATOM 849 C C . GLU A 1 106 ? -8.274 4.187 34.472 1.00 35.09 106 GLU A C 1
ATOM 851 O O . GLU A 1 106 ? -9.146 4.136 33.595 1.00 35.09 106 GLU A O 1
ATOM 856 N N . GLU A 1 107 ? -7.146 4.890 34.311 1.00 35.41 107 GLU A N 1
ATOM 857 C CA . GLU A 1 107 ? -6.523 5.125 33.018 1.00 35.41 107 GLU A CA 1
ATOM 858 C C . GLU A 1 107 ? -6.236 3.743 32.446 1.00 35.41 107 GLU A C 1
ATOM 860 O O . GLU A 1 107 ? -5.159 3.164 32.578 1.00 35.41 107 GLU A O 1
ATOM 865 N N . LYS A 1 108 ? -7.284 3.164 31.862 1.00 33.06 108 LYS A N 1
ATOM 866 C CA . LYS A 1 108 ? -7.218 1.914 31.143 1.00 33.06 108 LYS A CA 1
ATOM 867 C C . LYS A 1 108 ? -6.458 2.215 29.872 1.00 33.06 108 LYS A C 1
ATOM 869 O O . LYS A 1 108 ? -7.045 2.571 28.850 1.00 33.06 108 LYS A O 1
ATOM 874 N N . ASP A 1 109 ? -5.147 2.118 30.036 1.00 29.77 109 ASP A N 1
ATOM 875 C CA . ASP A 1 109 ? -4.087 2.064 29.056 1.00 29.77 109 ASP A CA 1
ATOM 876 C C . ASP A 1 109 ? -4.674 1.647 27.708 1.00 29.77 109 ASP A C 1
ATOM 878 O O . ASP A 1 109 ? -5.005 0.478 27.455 1.00 29.77 109 ASP A O 1
ATOM 882 N N . LEU A 1 110 ? -4.927 2.653 26.866 1.00 36.50 110 LEU A N 1
ATOM 883 C CA . LEU A 1 110 ? -5.373 2.467 25.498 1.00 36.50 110 LEU A CA 1
ATOM 884 C C . LEU A 1 110 ? -4.184 1.874 24.753 1.00 36.50 110 LEU A C 1
ATOM 886 O O . LEU A 1 110 ? -3.482 2.561 24.012 1.00 36.50 110 LEU A O 1
ATOM 890 N N . SER A 1 111 ? -3.982 0.570 24.925 1.00 34.53 111 SER A N 1
ATOM 891 C CA . SER A 1 111 ? -3.245 -0.264 23.994 1.00 34.53 111 SER A CA 1
ATOM 892 C C . SER A 1 111 ? -4.025 -0.258 22.681 1.00 34.53 111 SER A C 1
ATOM 894 O O . SER A 1 111 ? -4.748 -1.183 22.312 1.00 34.53 111 SER A O 1
ATOM 896 N N . VAL A 1 112 ? -3.908 0.860 21.962 1.00 39.34 112 VAL A N 1
ATOM 897 C CA . VAL A 1 112 ? -4.174 0.944 20.540 1.00 39.34 112 VAL A CA 1
ATOM 898 C C . VAL A 1 112 ? -3.247 -0.096 19.947 1.00 39.34 112 VAL A C 1
ATOM 900 O O . VAL A 1 112 ? -2.054 0.150 19.770 1.00 39.34 112 VAL A O 1
ATOM 903 N N . SER A 1 113 ? -3.774 -1.297 19.714 1.00 44.03 113 SER A N 1
ATOM 904 C CA . SER A 1 113 ? -3.072 -2.290 18.924 1.00 44.03 113 SER A CA 1
ATOM 905 C C . SER A 1 113 ? -2.624 -1.559 17.663 1.00 44.03 113 SER A C 1
ATOM 907 O O . SER A 1 113 ? -3.447 -1.012 16.927 1.00 44.03 113 SER A O 1
ATOM 909 N N . ASN A 1 114 ? -1.310 -1.463 17.448 1.00 56.25 114 ASN A N 1
ATOM 910 C CA . ASN A 1 114 ? -0.693 -0.779 16.303 1.00 56.25 114 ASN A CA 1
ATOM 911 C C . ASN A 1 114 ? -0.912 -1.580 14.995 1.00 56.25 114 ASN A C 1
ATOM 913 O O . ASN A 1 114 ? -0.140 -1.498 14.038 1.00 56.25 114 ASN A O 1
ATOM 917 N N . GLU A 1 115 ? -1.935 -2.430 15.009 1.00 65.94 115 GLU A N 1
ATOM 918 C CA . GLU A 1 115 ? -2.409 -3.277 13.941 1.00 65.94 115 GLU A CA 1
ATOM 919 C C . GLU A 1 115 ? -3.492 -2.482 13.194 1.00 65.94 115 GLU A C 1
ATOM 921 O O . GLU A 1 115 ? -4.426 -1.971 13.822 1.00 65.94 115 GLU A O 1
ATOM 926 N N . PRO A 1 116 ? -3.333 -2.284 11.877 1.00 70.06 116 PRO A N 1
ATOM 927 C CA . PRO A 1 116 ? -4.278 -1.505 11.093 1.00 70.06 116 PRO A CA 1
ATOM 928 C C . PRO A 1 116 ? -5.669 -2.146 11.099 1.00 70.06 116 PRO A C 1
ATOM 930 O O . PRO A 1 116 ? -5.788 -3.371 11.046 1.00 70.06 116 PRO A O 1
ATOM 933 N N . LEU A 1 117 ? -6.721 -1.317 11.130 1.00 74.19 117 LEU A N 1
ATOM 934 C CA . LEU A 1 117 ? -8.101 -1.799 11.001 1.00 74.19 117 LEU A CA 1
ATOM 935 C C . LEU A 1 117 ? -8.259 -2.669 9.735 1.00 74.19 117 LEU A C 1
ATOM 937 O O . LEU A 1 117 ? -7.744 -2.274 8.684 1.00 74.19 117 LEU A O 1
ATOM 941 N N . PRO A 1 118 ? -9.003 -3.796 9.790 1.00 73.62 118 PRO A N 1
ATOM 942 C CA . PRO A 1 118 ? -9.214 -4.685 8.639 1.00 73.62 118 PRO A CA 1
ATOM 943 C C . PRO A 1 118 ? -9.766 -3.970 7.399 1.00 73.62 118 PRO A C 1
ATOM 945 O O . PRO A 1 118 ? -9.448 -4.326 6.269 1.00 73.62 118 PRO A O 1
ATOM 948 N N . GLU A 1 119 ? -10.570 -2.928 7.608 1.00 74.31 119 GLU A N 1
ATOM 949 C CA . GLU A 1 119 ? -11.155 -2.107 6.545 1.00 74.31 119 GLU A CA 1
ATOM 950 C C . GLU A 1 119 ? -10.134 -1.158 5.890 1.00 74.31 119 GLU A C 1
ATOM 952 O O . GLU A 1 119 ? -10.233 -0.836 4.706 1.00 74.31 119 GLU A O 1
ATOM 957 N N . CYS A 1 120 ? -9.102 -0.764 6.639 1.00 77.94 120 CYS A N 1
ATOM 958 C CA . CYS A 1 120 ? -8.049 0.156 6.208 1.00 77.94 120 CYS A CA 1
ATOM 959 C C . CYS A 1 120 ? -6.733 -0.561 5.892 1.00 77.94 120 CYS A C 1
ATOM 961 O O . CYS A 1 120 ? -5.657 0.042 5.928 1.00 77.94 120 CYS A O 1
ATOM 963 N N . THR A 1 121 ? -6.790 -1.856 5.604 1.00 84.25 121 THR A N 1
ATOM 964 C CA . THR A 1 121 ? -5.662 -2.621 5.089 1.00 84.25 121 THR A CA 1
ATOM 965 C C . THR A 1 121 ? -6.122 -3.469 3.916 1.00 84.25 121 THR A C 1
ATOM 967 O O . THR A 1 121 ? -7.254 -3.952 3.865 1.00 84.25 121 THR A O 1
ATOM 970 N N . LEU A 1 122 ? -5.239 -3.625 2.939 1.00 84.56 122 LEU A N 1
ATOM 971 C CA . LEU A 1 122 ? -5.394 -4.612 1.882 1.00 84.56 122 LEU A CA 1
ATOM 972 C C . LEU A 1 122 ? -4.650 -5.897 2.243 1.00 84.56 122 LEU A C 1
ATOM 974 O O . LEU A 1 122 ? -4.804 -6.884 1.549 1.00 84.56 122 LEU A O 1
ATOM 978 N N . ALA A 1 123 ? -3.849 -5.918 3.311 1.00 83.56 123 ALA A N 1
ATOM 979 C CA . ALA A 1 123 ? -3.039 -7.080 3.647 1.00 83.56 123 ALA A CA 1
ATOM 980 C C . ALA A 1 123 ? -3.904 -8.328 3.865 1.00 83.56 123 ALA A C 1
ATOM 982 O O . ALA A 1 123 ? -4.782 -8.346 4.728 1.00 83.56 123 ALA A O 1
ATOM 983 N N . PHE A 1 124 ? -3.617 -9.392 3.116 1.00 79.19 124 PHE A N 1
ATOM 984 C CA . PHE A 1 124 ? -4.269 -10.681 3.313 1.00 79.19 124 PHE A CA 1
ATOM 985 C C . PHE A 1 124 ? -3.437 -11.513 4.292 1.00 79.19 124 PHE A C 1
ATOM 987 O O . PHE A 1 124 ? -2.323 -11.937 3.987 1.00 79.19 124 PHE A O 1
ATOM 994 N N . THR A 1 125 ? -3.950 -11.707 5.506 1.00 67.38 125 THR A N 1
ATOM 995 C CA . THR A 1 125 ? -3.210 -12.344 6.611 1.00 67.38 125 THR A CA 1
ATOM 996 C C . THR A 1 125 ? -3.454 -13.848 6.735 1.00 67.38 125 THR A C 1
ATOM 998 O O . THR A 1 125 ? -2.872 -14.493 7.607 1.00 67.38 125 THR A O 1
ATOM 1001 N N . HIS A 1 126 ? -4.285 -14.441 5.873 1.00 63.88 126 HIS A N 1
ATOM 1002 C CA . HIS A 1 126 ? -4.588 -15.866 5.954 1.00 63.88 126 HIS A CA 1
ATOM 1003 C C . HIS A 1 126 ? -3.345 -16.706 5.610 1.00 63.88 126 HIS A C 1
ATOM 1005 O O . HIS A 1 126 ? -2.836 -16.647 4.493 1.00 63.88 126 HIS A O 1
ATOM 1011 N N . GLY A 1 127 ? -2.848 -17.481 6.580 1.00 56.75 127 GLY A N 1
ATOM 1012 C CA . GLY A 1 127 ? -1.722 -18.405 6.394 1.00 56.75 127 GLY A CA 1
ATOM 1013 C C . GLY A 1 127 ? -0.318 -17.829 6.630 1.00 56.75 127 GLY A C 1
ATOM 1014 O O . GLY A 1 127 ? 0.660 -18.536 6.395 1.00 56.75 127 GLY A O 1
ATOM 1015 N N . ILE A 1 128 ? -0.180 -16.584 7.107 1.00 62.72 128 ILE A N 1
ATOM 1016 C CA . ILE A 1 128 ? 1.124 -16.007 7.489 1.00 62.72 128 ILE A CA 1
ATOM 1017 C C . ILE A 1 128 ? 1.126 -15.692 8.983 1.00 62.72 128 ILE A C 1
ATOM 1019 O O . ILE A 1 128 ? 0.351 -14.858 9.451 1.00 62.72 128 ILE A O 1
ATOM 1023 N N . GLY A 1 129 ? 2.021 -16.337 9.735 1.00 59.59 129 GLY A N 1
ATOM 1024 C CA . GLY A 1 129 ? 2.201 -16.066 11.159 1.00 59.59 129 GLY A CA 1
ATOM 1025 C C . GLY A 1 129 ? 2.646 -14.621 11.410 1.00 59.59 129 GLY A C 1
ATOM 1026 O O . GLY A 1 129 ? 3.482 -14.072 10.685 1.00 59.59 129 GLY A O 1
ATOM 1027 N N . LYS A 1 130 ? 2.123 -13.990 12.471 1.00 64.69 130 LYS A N 1
ATOM 1028 C CA . LYS A 1 130 ? 2.493 -12.612 12.864 1.00 64.69 130 LYS A CA 1
ATOM 1029 C C . LYS A 1 130 ? 4.002 -12.457 13.101 1.00 64.69 130 LYS A C 1
ATOM 1031 O O . LYS A 1 130 ? 4.564 -11.380 12.907 1.00 64.69 130 LYS A O 1
ATOM 1036 N N . GLU A 1 131 ? 4.659 -13.530 13.522 1.00 61.78 131 GLU A N 1
ATOM 1037 C CA . GLU A 1 131 ? 6.105 -13.611 13.727 1.00 61.78 131 GLU A CA 1
ATOM 1038 C C . GLU A 1 131 ? 6.904 -13.580 12.422 1.00 61.78 131 GLU A C 1
ATOM 1040 O O . GLU A 1 131 ? 7.883 -12.840 12.332 1.00 61.78 131 GLU A O 1
ATOM 1045 N N . ASP A 1 132 ? 6.456 -14.291 11.387 1.00 64.19 132 ASP A N 1
ATOM 1046 C CA . ASP A 1 132 ? 7.084 -14.269 10.067 1.00 64.19 132 ASP A CA 1
ATOM 1047 C C . ASP A 1 132 ? 6.956 -12.887 9.443 1.00 64.19 132 ASP A C 1
ATOM 1049 O O . ASP A 1 132 ? 7.927 -12.334 8.933 1.00 64.19 132 ASP A O 1
ATOM 1053 N N . LEU A 1 133 ? 5.786 -12.262 9.577 1.00 66.75 133 LEU A N 1
ATOM 1054 C CA . LEU A 1 133 ? 5.578 -10.907 9.088 1.00 66.75 133 LEU A CA 1
ATOM 1055 C C . LEU A 1 133 ? 6.509 -9.896 9.779 1.00 66.75 133 LEU A C 1
ATOM 1057 O O . LEU A 1 133 ? 7.122 -9.057 9.116 1.00 66.75 133 LEU A O 1
ATOM 1061 N N . LYS A 1 134 ? 6.686 -10.009 11.103 1.00 67.94 134 LYS A N 1
ATOM 1062 C CA . LYS A 1 134 ? 7.643 -9.185 11.862 1.00 67.94 134 LYS A CA 1
ATOM 1063 C C . LYS A 1 134 ? 9.092 -9.450 11.455 1.00 67.94 134 LYS A C 1
ATOM 1065 O O . LYS A 1 134 ? 9.859 -8.496 11.362 1.00 67.94 134 LYS A O 1
ATOM 1070 N N . LYS A 1 135 ? 9.470 -10.698 11.166 1.00 65.75 135 LYS A N 1
ATOM 1071 C CA . LYS A 1 135 ? 10.811 -11.053 10.665 1.00 65.75 135 LYS A CA 1
ATOM 1072 C C . LYS A 1 135 ? 11.083 -10.510 9.263 1.00 65.75 135 LYS A C 1
ATOM 1074 O O . LYS A 1 135 ? 12.238 -10.274 8.932 1.00 65.75 135 LYS A O 1
ATOM 1079 N N . ILE A 1 136 ? 10.048 -10.288 8.454 1.00 63.59 136 ILE A N 1
ATOM 1080 C CA . ILE A 1 136 ? 10.184 -9.758 7.091 1.00 63.59 136 ILE A CA 1
ATOM 1081 C C . ILE A 1 136 ? 10.190 -8.225 7.100 1.00 63.59 136 ILE A C 1
ATOM 1083 O O . ILE A 1 136 ? 11.022 -7.610 6.443 1.00 63.59 136 ILE A O 1
ATOM 1087 N N . ILE A 1 137 ? 9.315 -7.589 7.886 1.00 65.75 137 ILE A N 1
ATOM 1088 C CA . ILE A 1 137 ? 9.204 -6.121 7.969 1.00 65.75 137 ILE A CA 1
ATOM 1089 C C . ILE A 1 137 ? 10.281 -5.512 8.891 1.00 65.75 137 ILE A C 1
ATOM 1091 O O . ILE A 1 137 ? 10.785 -4.415 8.634 1.00 65.75 137 ILE A O 1
ATOM 1095 N N . GLY A 1 138 ? 10.652 -6.221 9.959 1.00 60.78 138 GLY A N 1
ATOM 1096 C CA . GLY A 1 138 ? 11.556 -5.767 11.022 1.00 60.78 138 GLY A CA 1
ATOM 1097 C C . GLY A 1 138 ? 12.982 -5.420 10.573 1.00 60.78 138 GLY A C 1
ATOM 1098 O O . GLY A 1 138 ? 13.459 -4.346 10.933 1.00 60.78 138 GLY A O 1
ATOM 1099 N N . PRO A 1 139 ? 13.663 -6.231 9.739 1.00 57.00 139 PRO A N 1
ATOM 1100 C CA . PRO A 1 139 ? 15.025 -5.948 9.282 1.00 57.00 139 PRO A CA 1
ATOM 1101 C C . PRO A 1 139 ? 15.139 -4.723 8.370 1.00 57.00 139 PRO A C 1
ATOM 1103 O O . PRO A 1 139 ? 16.251 -4.304 8.057 1.00 57.00 139 PRO A O 1
ATOM 1106 N N . HIS A 1 140 ? 14.018 -4.161 7.912 1.00 53.84 140 HIS A N 1
ATOM 1107 C CA . HIS A 1 140 ? 14.000 -2.942 7.110 1.00 53.84 140 HIS A CA 1
ATOM 1108 C C . HIS A 1 140 ? 14.000 -1.657 7.961 1.00 53.84 140 HIS A C 1
ATOM 1110 O O . HIS A 1 140 ? 13.972 -0.576 7.385 1.00 53.84 140 HIS A O 1
ATOM 1116 N N . SER A 1 141 ? 14.042 -1.719 9.301 1.00 47.69 141 SER A N 1
ATOM 1117 C CA . SER A 1 141 ? 13.999 -0.521 10.168 1.00 47.69 141 SER A CA 1
ATOM 1118 C C . SER A 1 141 ? 15.368 0.108 10.468 1.00 47.69 141 SER A C 1
ATOM 1120 O O . SER A 1 141 ? 15.434 1.279 10.841 1.00 47.69 141 SER A O 1
ATOM 1122 N N . ALA A 1 142 ? 16.4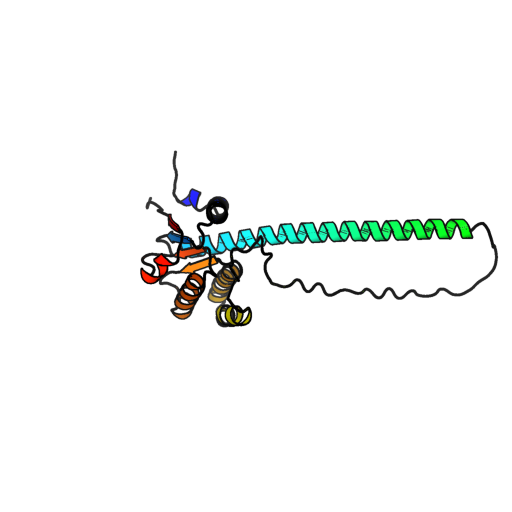65 -0.633 10.292 1.00 50.00 142 ALA A N 1
ATOM 1123 C CA . ALA A 1 142 ? 17.802 -0.193 10.681 1.00 50.00 142 ALA A CA 1
ATOM 1124 C C . ALA A 1 142 ? 18.556 0.438 9.496 1.00 50.00 142 ALA A C 1
ATOM 1126 O O . ALA A 1 142 ? 19.265 -0.247 8.763 1.00 50.00 142 ALA A O 1
ATOM 1127 N N . SER A 1 143 ? 18.411 1.752 9.301 1.00 53.41 143 SER A N 1
ATOM 1128 C CA . SER A 1 143 ? 19.367 2.544 8.509 1.00 53.41 143 SER A CA 1
ATOM 1129 C C . SER A 1 143 ? 19.786 3.816 9.255 1.00 53.41 143 SER A C 1
ATOM 1131 O O . SER A 1 143 ? 18.966 4.511 9.864 1.00 53.41 143 SER A O 1
ATOM 1133 N N . SER A 1 144 ? 21.083 4.128 9.195 1.00 50.50 144 SER A N 1
ATOM 1134 C CA . SER A 1 144 ? 21.717 5.258 9.882 1.00 50.50 144 SER A CA 1
ATOM 1135 C C . SER A 1 144 ? 21.592 6.592 9.126 1.00 50.50 144 SER A C 1
ATOM 1137 O O . SER A 1 144 ? 21.786 7.645 9.731 1.00 50.50 144 SER A O 1
ATOM 1139 N N . ARG A 1 145 ? 21.217 6.602 7.833 1.00 59.12 145 ARG A N 1
ATOM 1140 C CA . ARG A 1 145 ? 21.156 7.832 7.008 1.00 59.12 145 ARG A CA 1
ATOM 1141 C C . ARG A 1 145 ? 19.743 8.432 6.950 1.00 59.12 145 ARG A C 1
ATOM 1143 O O . ARG A 1 145 ? 18.769 7.736 6.691 1.00 59.12 145 ARG A O 1
ATOM 1150 N N . LYS A 1 146 ? 19.611 9.757 7.121 1.00 56.75 146 LYS A N 1
ATOM 1151 C CA . LYS A 1 146 ? 18.311 10.473 7.205 1.00 56.75 146 LYS A CA 1
ATOM 1152 C C . LYS A 1 146 ? 17.424 10.324 5.953 1.00 56.75 146 LYS A C 1
ATOM 1154 O O . LYS A 1 146 ? 16.214 10.169 6.091 1.00 56.75 146 LYS A O 1
ATOM 1159 N N . LYS A 1 147 ? 18.013 10.338 4.748 1.00 54.47 147 LYS A N 1
ATOM 1160 C CA . LYS A 1 147 ? 17.286 10.149 3.474 1.00 54.47 147 LYS A CA 1
ATOM 1161 C C . LYS A 1 147 ? 16.753 8.720 3.333 1.00 54.47 147 LYS A C 1
ATOM 1163 O O . LYS A 1 147 ? 15.598 8.537 2.970 1.00 54.47 147 LYS A O 1
ATOM 1168 N N . GLU A 1 148 ? 17.556 7.730 3.718 1.00 59.38 148 GLU A N 1
ATOM 1169 C CA . GLU A 1 148 ? 17.136 6.328 3.755 1.00 59.38 148 GLU A CA 1
ATOM 1170 C C . GLU A 1 148 ? 16.018 6.125 4.786 1.00 59.38 148 GLU A C 1
ATOM 1172 O O . GLU A 1 148 ? 14.993 5.548 4.449 1.00 59.38 148 GLU A O 1
ATOM 1177 N N . LYS A 1 149 ? 16.102 6.711 5.988 1.00 60.53 149 LYS A N 1
ATOM 1178 C CA . LYS A 1 149 ? 15.027 6.612 6.998 1.00 60.53 149 LYS A CA 1
ATOM 1179 C C . LYS A 1 149 ? 13.638 7.004 6.470 1.00 60.53 149 LYS A C 1
ATOM 1181 O O . LYS A 1 149 ? 12.670 6.319 6.787 1.00 60.53 149 LYS A O 1
ATOM 1186 N N . LYS A 1 150 ? 13.525 8.059 5.649 1.00 61.50 150 LYS A N 1
ATOM 1187 C CA . LYS A 1 150 ? 12.234 8.489 5.075 1.00 61.50 150 LYS A CA 1
ATOM 1188 C C . LYS A 1 150 ? 11.685 7.454 4.087 1.00 61.50 150 LYS A C 1
ATOM 1190 O O . LYS A 1 150 ? 10.552 7.013 4.244 1.00 61.50 150 LYS A O 1
ATOM 1195 N N . THR A 1 151 ? 12.498 7.010 3.128 1.00 62.16 151 THR A N 1
ATOM 1196 C CA . THR A 1 151 ? 12.110 5.975 2.151 1.00 62.16 151 THR A CA 1
ATOM 1197 C C . THR A 1 151 ? 11.769 4.644 2.836 1.00 62.16 151 THR A C 1
ATOM 1199 O O . THR A 1 151 ? 10.796 3.983 2.475 1.00 62.16 151 THR A O 1
ATOM 1202 N N . HIS A 1 152 ? 12.524 4.275 3.876 1.00 66.12 152 HIS A N 1
ATOM 1203 C CA . HIS A 1 152 ? 12.266 3.095 4.703 1.00 66.12 152 HIS A CA 1
ATOM 1204 C C . HIS A 1 152 ? 10.939 3.190 5.465 1.00 66.12 152 HIS A C 1
ATOM 1206 O O . HIS A 1 152 ? 10.193 2.216 5.537 1.00 66.12 152 HIS A O 1
ATOM 1212 N N . HIS A 1 153 ? 10.616 4.361 6.012 1.00 68.12 153 HIS A N 1
ATOM 1213 C CA . HIS A 1 153 ? 9.347 4.568 6.697 1.00 68.12 153 HIS A CA 1
ATOM 1214 C C . HIS A 1 153 ? 8.158 4.419 5.734 1.00 68.12 153 HIS A C 1
ATOM 1216 O O . HIS A 1 153 ? 7.195 3.723 6.052 1.00 68.12 153 HIS A O 1
ATOM 1222 N N . CYS A 1 154 ? 8.260 4.989 4.528 1.00 73.12 154 CYS A N 1
ATOM 1223 C CA . CYS A 1 154 ? 7.215 4.895 3.506 1.00 73.12 154 CYS A CA 1
ATOM 1224 C C . CYS A 1 154 ? 6.962 3.446 3.058 1.00 73.12 154 CYS A C 1
ATOM 1226 O O . CYS A 1 154 ? 5.808 3.022 3.002 1.00 73.12 154 CYS A O 1
ATOM 1228 N N . ILE A 1 155 ? 8.016 2.657 2.797 1.00 78.75 155 ILE A N 1
ATOM 1229 C CA . ILE A 1 155 ? 7.837 1.257 2.378 1.00 78.75 155 ILE A CA 1
ATOM 1230 C C . ILE A 1 155 ? 7.274 0.392 3.511 1.00 78.75 155 ILE A C 1
ATOM 1232 O O . ILE A 1 155 ? 6.406 -0.437 3.270 1.00 78.75 155 ILE A O 1
ATOM 1236 N N . GLN A 1 156 ? 7.695 0.603 4.762 1.00 81.12 156 GLN A N 1
ATOM 1237 C CA . GLN A 1 156 ? 7.155 -0.141 5.904 1.00 81.12 156 GLN A CA 1
ATOM 1238 C C . GLN A 1 156 ? 5.680 0.162 6.151 1.00 81.12 156 GLN A C 1
ATOM 1240 O O . GLN A 1 156 ? 4.909 -0.748 6.460 1.00 81.12 156 GLN A O 1
ATOM 1245 N N . LEU A 1 157 ? 5.289 1.430 6.012 1.00 84.81 157 LEU A N 1
ATOM 1246 C CA . LEU A 1 157 ? 3.897 1.841 6.112 1.00 84.81 157 LEU A CA 1
ATOM 1247 C C . LEU A 1 157 ? 3.054 1.156 5.034 1.00 84.81 157 LEU A C 1
ATOM 1249 O O . LEU A 1 157 ? 2.029 0.565 5.360 1.00 84.81 157 LEU A O 1
ATOM 1253 N N . ALA A 1 158 ? 3.526 1.156 3.785 1.00 88.62 158 ALA A N 1
ATOM 1254 C CA . ALA A 1 158 ? 2.863 0.462 2.686 1.00 88.62 158 ALA A CA 1
ATOM 1255 C C . ALA A 1 158 ? 2.754 -1.051 2.942 1.00 88.62 158 ALA A C 1
ATOM 1257 O O . ALA A 1 158 ? 1.662 -1.612 2.835 1.00 88.62 158 ALA A O 1
ATOM 1258 N N . LEU A 1 159 ? 3.835 -1.705 3.387 1.00 88.56 159 LEU A N 1
ATOM 1259 C CA . LEU A 1 159 ? 3.842 -3.146 3.669 1.00 88.56 159 LEU A CA 1
ATOM 1260 C C . LEU A 1 159 ? 2.809 -3.525 4.738 1.00 88.56 159 LEU A C 1
ATOM 1262 O O . LEU A 1 159 ? 2.093 -4.511 4.584 1.00 88.56 159 LEU A O 1
ATOM 1266 N N . LYS A 1 160 ? 2.662 -2.732 5.806 1.00 85.56 160 LYS A N 1
ATOM 1267 C CA . LYS A 1 160 ? 1.622 -2.968 6.828 1.00 85.56 160 LYS A CA 1
ATOM 1268 C C . LYS A 1 160 ? 0.199 -2.891 6.266 1.00 85.56 160 LYS A C 1
ATOM 1270 O O . LYS A 1 160 ? -0.709 -3.498 6.824 1.00 85.56 160 LYS A O 1
ATOM 1275 N N . ARG A 1 161 ? 0.011 -2.158 5.169 1.00 89.31 161 ARG A N 1
ATOM 1276 C CA . ARG A 1 161 ? -1.267 -1.995 4.468 1.00 89.31 161 ARG A CA 1
ATOM 1277 C C . ARG A 1 161 ? -1.479 -3.010 3.344 1.00 89.31 161 ARG A C 1
ATOM 1279 O O . ARG A 1 161 ? -2.497 -2.931 2.669 1.00 89.31 161 ARG A O 1
ATOM 1286 N N . GLY A 1 162 ? -0.549 -3.943 3.127 1.00 90.56 162 GLY A N 1
ATOM 1287 C CA . GLY A 1 162 ? -0.618 -4.903 2.019 1.00 90.56 162 GLY A CA 1
ATOM 1288 C C . GLY A 1 162 ? -0.238 -4.301 0.664 1.00 90.56 162 GLY A C 1
ATOM 1289 O O . GLY A 1 162 ? -0.657 -4.817 -0.371 1.00 90.56 162 GLY A O 1
ATOM 1290 N N . ILE A 1 163 ? 0.526 -3.207 0.669 1.00 93.25 163 ILE A N 1
ATOM 1291 C CA . ILE A 1 163 ? 0.941 -2.456 -0.520 1.00 93.25 163 ILE A CA 1
ATOM 1292 C C . ILE A 1 163 ? 2.470 -2.454 -0.599 1.00 93.25 163 ILE A C 1
ATOM 1294 O O . ILE A 1 163 ? 3.161 -2.405 0.419 1.00 93.25 163 ILE A O 1
ATOM 1298 N N . SER A 1 164 ? 3.039 -2.502 -1.799 1.00 92.69 164 SER A N 1
ATOM 1299 C CA . SER A 1 164 ? 4.475 -2.274 -1.968 1.00 92.69 164 SER A CA 1
ATOM 1300 C C . SER A 1 164 ? 4.829 -1.757 -3.356 1.00 92.69 164 SER A C 1
ATOM 1302 O O . SER A 1 164 ? 3.955 -1.516 -4.187 1.00 92.69 164 SER A O 1
ATOM 1304 N N . TYR A 1 165 ? 6.124 -1.599 -3.608 1.00 91.75 165 TYR A N 1
ATOM 1305 C CA . TYR A 1 165 ? 6.652 -1.302 -4.927 1.00 91.75 165 TYR A CA 1
ATOM 1306 C C . TYR A 1 165 ? 7.926 -2.104 -5.214 1.00 91.75 165 TYR A C 1
ATOM 1308 O O . TYR A 1 165 ? 8.606 -2.570 -4.300 1.00 91.75 165 TYR A O 1
ATOM 1316 N N . HIS A 1 166 ? 8.254 -2.273 -6.493 1.00 90.25 166 HIS A N 1
ATOM 1317 C CA . HIS A 1 166 ? 9.404 -3.045 -6.943 1.00 90.25 166 HIS A CA 1
ATOM 1318 C C . HIS A 1 166 ? 10.047 -2.443 -8.196 1.00 90.25 166 HIS A C 1
ATOM 1320 O O . HIS A 1 166 ? 9.485 -2.468 -9.289 1.00 90.25 166 HIS A O 1
ATOM 1326 N N . HIS A 1 167 ? 11.290 -1.991 -8.067 1.00 89.75 167 HIS A N 1
ATOM 1327 C CA . HIS A 1 167 ? 12.104 -1.535 -9.192 1.00 89.75 167 HIS A CA 1
ATOM 1328 C C . HIS A 1 167 ? 13.582 -1.849 -8.964 1.00 89.75 167 HIS A C 1
ATOM 1330 O O . HIS A 1 167 ? 14.011 -2.127 -7.845 1.00 89.75 167 HIS A O 1
ATOM 1336 N N . ALA A 1 168 ? 14.390 -1.738 -10.021 1.00 86.56 168 ALA A N 1
ATOM 1337 C CA . ALA A 1 168 ? 15.832 -2.016 -9.990 1.00 86.56 168 ALA A CA 1
ATOM 1338 C C . ALA A 1 168 ? 16.647 -1.113 -9.037 1.00 86.56 168 ALA A C 1
ATOM 1340 O O . ALA A 1 168 ? 17.812 -1.387 -8.779 1.00 86.56 168 ALA A O 1
ATOM 1341 N N . GLY A 1 169 ? 16.046 -0.038 -8.516 1.00 83.62 169 GLY A N 1
ATOM 1342 C CA . GLY A 1 169 ? 16.673 0.843 -7.521 1.00 83.62 169 GLY A CA 1
ATOM 1343 C C . GLY A 1 169 ? 16.622 0.305 -6.085 1.00 83.62 169 GLY A C 1
ATOM 1344 O O . GLY A 1 169 ? 17.269 0.872 -5.211 1.00 83.62 169 GLY A O 1
ATOM 1345 N N . LEU A 1 170 ? 15.865 -0.770 -5.835 1.00 82.12 170 LEU A N 1
ATOM 1346 C CA . LEU A 1 170 ? 15.819 -1.453 -4.543 1.00 82.12 170 LEU A CA 1
ATOM 1347 C C . LEU A 1 170 ? 16.945 -2.490 -4.414 1.00 82.12 170 LEU A C 1
ATOM 1349 O O . LEU A 1 170 ? 17.274 -3.205 -5.367 1.00 82.12 170 LEU A O 1
ATOM 1353 N N . ASP A 1 171 ? 17.484 -2.632 -3.202 1.00 83.38 171 ASP A N 1
ATOM 1354 C CA . ASP A 1 171 ? 18.433 -3.693 -2.864 1.00 83.38 171 ASP A CA 1
ATOM 1355 C C . ASP A 1 171 ? 17.785 -5.084 -2.984 1.00 83.38 171 ASP A C 1
ATOM 1357 O O . ASP A 1 171 ? 16.570 -5.255 -2.838 1.00 83.38 171 ASP A O 1
ATOM 1361 N N . ASN A 1 172 ? 18.611 -6.106 -3.242 1.00 82.56 172 ASN A N 1
ATOM 1362 C CA . ASN A 1 172 ? 18.145 -7.482 -3.462 1.00 82.56 172 ASN A CA 1
ATOM 1363 C C . ASN A 1 172 ? 17.262 -7.977 -2.314 1.00 82.56 172 ASN A C 1
ATOM 1365 O O . ASN A 1 172 ? 16.236 -8.601 -2.553 1.00 82.56 172 ASN A O 1
ATOM 1369 N N . LYS A 1 173 ? 17.616 -7.636 -1.069 1.00 82.81 173 LYS A N 1
ATOM 1370 C CA . LYS A 1 173 ? 16.863 -8.040 0.119 1.00 82.81 173 LYS A CA 1
ATOM 1371 C C . LYS A 1 173 ? 15.417 -7.536 0.088 1.00 82.81 173 LYS A C 1
ATOM 1373 O O . LYS A 1 173 ? 14.507 -8.306 0.386 1.00 82.81 173 LYS A O 1
ATOM 1378 N N . ARG A 1 174 ? 15.186 -6.271 -0.291 1.00 81.00 174 ARG A N 1
ATOM 1379 C CA . ARG A 1 174 ? 13.826 -5.720 -0.423 1.00 81.00 174 ARG A CA 1
ATOM 1380 C C . ARG A 1 174 ? 13.087 -6.340 -1.590 1.00 81.00 174 ARG A C 1
ATOM 1382 O O . ARG A 1 174 ? 11.938 -6.727 -1.413 1.00 81.00 174 ARG A O 1
ATOM 1389 N N . ARG A 1 175 ? 13.740 -6.478 -2.747 1.00 85.62 175 ARG A N 1
ATOM 1390 C CA . ARG A 1 175 ? 13.119 -7.100 -3.926 1.00 85.62 175 ARG A CA 1
ATOM 1391 C C . ARG A 1 175 ? 12.659 -8.526 -3.628 1.00 85.62 175 ARG A C 1
ATOM 1393 O O . ARG A 1 175 ? 11.474 -8.810 -3.769 1.00 85.62 175 ARG A O 1
ATOM 1400 N N . SER A 1 176 ? 13.532 -9.363 -3.065 1.00 84.38 176 SER A N 1
ATOM 1401 C CA . SER A 1 176 ? 13.179 -10.719 -2.622 1.00 84.38 176 SER A CA 1
ATOM 1402 C C . SER A 1 176 ? 12.052 -10.733 -1.584 1.00 84.38 176 SER A C 1
ATOM 1404 O O . SER A 1 176 ? 11.166 -11.584 -1.647 1.00 84.38 176 SER A O 1
ATOM 1406 N N . GLY A 1 177 ? 12.057 -9.785 -0.640 1.00 83.94 177 GLY A N 1
ATOM 1407 C CA . GLY A 1 177 ? 11.002 -9.648 0.364 1.00 83.94 177 GLY A CA 1
ATOM 1408 C C . GLY A 1 177 ? 9.634 -9.341 -0.251 1.00 83.94 177 GLY A C 1
ATOM 1409 O O . GLY A 1 177 ? 8.654 -10.014 0.068 1.00 83.94 177 GLY A O 1
ATOM 1410 N N . VAL A 1 178 ? 9.574 -8.374 -1.172 1.00 87.38 178 VAL A N 1
ATOM 1411 C CA . VAL A 1 178 ? 8.346 -8.002 -1.895 1.00 87.38 178 VAL A CA 1
ATOM 1412 C C . VAL A 1 178 ? 7.838 -9.166 -2.744 1.00 87.38 178 VAL A C 1
ATOM 1414 O O . VAL A 1 178 ? 6.662 -9.511 -2.657 1.00 87.38 178 VAL A O 1
ATOM 1417 N N . GLU A 1 179 ? 8.716 -9.832 -3.497 1.00 87.31 179 GLU A N 1
ATOM 1418 C CA . GLU A 1 179 ? 8.358 -11.001 -4.312 1.00 87.31 179 GLU A CA 1
ATOM 1419 C C . GLU A 1 179 ? 7.775 -12.144 -3.471 1.00 87.31 179 GLU A C 1
ATOM 1421 O O . GLU A 1 179 ? 6.790 -12.779 -3.849 1.00 87.31 179 GLU A O 1
ATOM 1426 N N . MET A 1 180 ? 8.394 -12.450 -2.331 1.00 85.75 180 MET A N 1
ATOM 1427 C CA . MET A 1 180 ? 7.916 -13.499 -1.432 1.00 85.75 180 MET A CA 1
ATOM 1428 C C . MET A 1 180 ? 6.562 -13.129 -0.816 1.00 85.75 180 MET A C 1
ATOM 1430 O O . MET A 1 180 ? 5.659 -13.965 -0.784 1.00 85.75 180 MET A O 1
ATOM 1434 N N . LEU A 1 181 ? 6.398 -11.894 -0.333 1.00 87.00 181 LEU A N 1
ATOM 1435 C CA . LEU A 1 181 ? 5.139 -11.452 0.269 1.00 87.00 181 LEU A CA 1
ATOM 1436 C C . LEU A 1 181 ? 3.997 -11.408 -0.757 1.00 87.00 181 LEU A C 1
ATOM 1438 O O . LEU A 1 181 ? 2.867 -11.757 -0.420 1.00 87.00 181 LEU A O 1
ATOM 1442 N N . PHE A 1 182 ? 4.285 -11.034 -2.006 1.00 88.69 182 PHE A N 1
ATOM 1443 C CA . PHE A 1 182 ? 3.309 -11.075 -3.094 1.00 88.69 182 PHE A CA 1
ATOM 1444 C C . PHE A 1 182 ? 2.905 -12.514 -3.444 1.00 88.69 182 PHE A C 1
ATOM 1446 O O . PHE A 1 182 ? 1.717 -12.811 -3.534 1.00 88.69 182 PHE A O 1
ATOM 1453 N N . ARG A 1 183 ? 3.866 -13.447 -3.529 1.00 86.50 183 ARG A N 1
ATOM 1454 C CA . ARG A 1 183 ? 3.584 -14.884 -3.731 1.00 86.50 183 ARG A CA 1
ATOM 1455 C C . ARG A 1 183 ? 2.703 -15.478 -2.638 1.00 86.50 183 ARG A C 1
ATOM 1457 O O . ARG A 1 183 ? 1.789 -16.242 -2.932 1.00 86.50 183 ARG A O 1
ATOM 1464 N N . LYS A 1 184 ? 2.940 -15.090 -1.382 1.00 84.81 184 LYS A N 1
ATOM 1465 C CA . LYS A 1 184 ? 2.095 -15.482 -0.243 1.00 84.81 184 LYS A CA 1
ATOM 1466 C C . LYS A 1 184 ? 0.748 -14.742 -0.199 1.00 84.81 184 LYS A C 1
ATOM 1468 O O . LYS A 1 184 ? 0.014 -14.897 0.769 1.00 84.81 184 LYS A O 1
ATOM 1473 N N . LYS A 1 185 ? 0.432 -13.926 -1.213 1.00 86.31 185 LYS A N 1
ATOM 1474 C CA . LYS A 1 185 ? -0.760 -13.069 -1.307 1.00 86.31 185 LYS A CA 1
ATOM 1475 C C . LYS A 1 185 ? -0.889 -12.055 -0.173 1.00 86.31 185 LYS A C 1
ATOM 1477 O O . LYS A 1 185 ? -1.918 -11.412 -0.058 1.00 86.31 185 LYS A O 1
ATOM 1482 N N . TYR A 1 186 ? 0.141 -11.843 0.640 1.00 88.88 186 TYR A N 1
ATOM 1483 C CA . TYR A 1 186 ? 0.095 -10.820 1.681 1.00 88.88 186 TYR A CA 1
ATOM 1484 C C . TYR A 1 186 ? -0.043 -9.426 1.075 1.00 88.8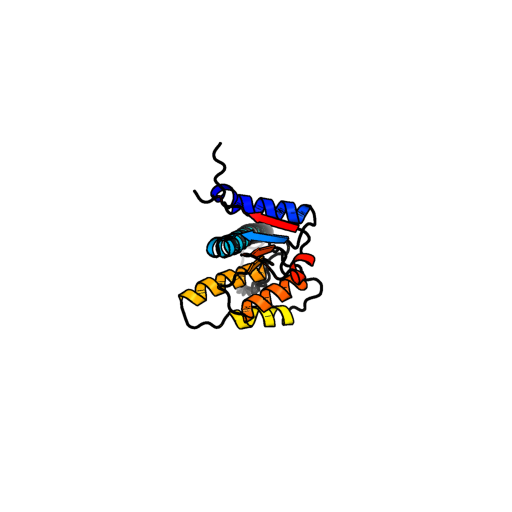8 186 TYR A C 1
ATOM 1486 O O . TYR A 1 186 ? -0.879 -8.632 1.502 1.00 88.88 186 TYR A O 1
ATOM 1494 N N . LEU A 1 187 ? 0.778 -9.146 0.058 1.00 90.94 187 LEU A N 1
ATOM 1495 C CA . LEU A 1 187 ? 0.669 -7.925 -0.726 1.00 90.94 187 LEU A CA 1
ATOM 1496 C C . LEU A 1 187 ? -0.422 -8.111 -1.769 1.00 90.94 187 LEU A C 1
ATOM 1498 O O . LEU A 1 187 ? -0.343 -9.015 -2.597 1.00 90.94 187 LEU A O 1
ATOM 1502 N N . GLN A 1 188 ? -1.416 -7.236 -1.724 1.00 91.75 188 GLN A N 1
ATOM 1503 C CA . GLN A 1 188 ? -2.516 -7.223 -2.676 1.00 91.75 188 GLN A CA 1
ATOM 1504 C C . GLN A 1 188 ? -2.288 -6.228 -3.810 1.00 91.75 188 GLN A C 1
ATOM 1506 O O . GLN A 1 188 ? -2.860 -6.399 -4.877 1.00 91.75 188 GLN A O 1
ATOM 1511 N N . VAL A 1 189 ? -1.455 -5.205 -3.616 1.00 93.12 189 VAL A N 1
ATOM 1512 C CA . VAL A 1 189 ? -1.124 -4.235 -4.668 1.00 93.12 189 VAL A CA 1
ATOM 1513 C C . VAL A 1 189 ? 0.375 -3.992 -4.674 1.00 93.12 189 VAL A C 1
ATOM 1515 O O . VAL A 1 189 ? 0.953 -3.630 -3.647 1.00 93.12 189 VAL A O 1
ATOM 1518 N N . VAL A 1 190 ? 1.013 -4.174 -5.830 1.00 93.06 190 VAL A N 1
ATOM 1519 C CA . VAL A 1 190 ? 2.437 -3.866 -6.000 1.00 93.06 190 VAL A CA 1
ATOM 1520 C C . VAL A 1 190 ? 2.663 -3.028 -7.252 1.00 93.06 190 VAL A C 1
ATOM 1522 O O . VAL A 1 190 ? 2.310 -3.448 -8.351 1.00 9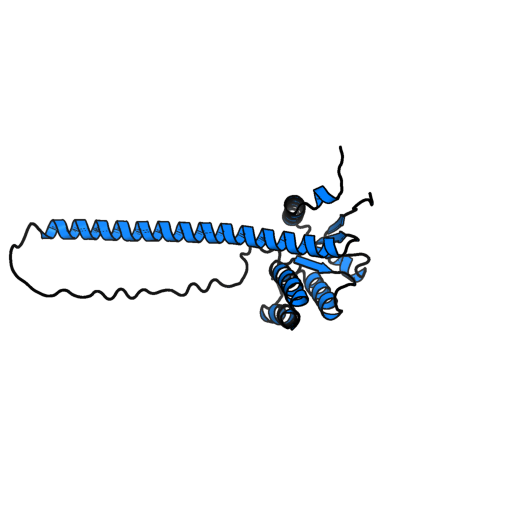3.06 190 VAL A O 1
ATOM 1525 N N . ALA A 1 191 ? 3.270 -1.851 -7.081 1.00 91.62 191 ALA A N 1
ATOM 1526 C CA . ALA A 1 191 ? 3.677 -0.986 -8.186 1.00 91.62 191 ALA A CA 1
ATOM 1527 C C . ALA A 1 191 ? 5.086 -1.354 -8.673 1.00 91.62 191 ALA A C 1
ATOM 1529 O O . ALA A 1 191 ? 6.010 -1.430 -7.867 1.00 91.62 191 ALA A O 1
ATOM 1530 N N . ALA A 1 192 ? 5.298 -1.586 -9.963 1.00 90.50 192 ALA A N 1
ATOM 1531 C CA . ALA A 1 192 ? 6.566 -2.102 -10.458 1.00 90.50 192 ALA A CA 1
ATOM 1532 C C . ALA A 1 192 ? 7.048 -1.477 -11.765 1.00 90.50 192 ALA A C 1
ATOM 1534 O O . ALA A 1 192 ? 6.261 -1.201 -12.664 1.00 90.50 192 ALA A O 1
ATOM 1535 N N . THR A 1 193 ? 8.370 -1.338 -11.900 1.00 86.50 193 THR A N 1
ATOM 1536 C CA . THR A 1 193 ? 9.003 -0.950 -13.168 1.00 86.50 193 THR A CA 1
ATOM 1537 C C . THR A 1 193 ? 9.454 -2.170 -13.953 1.00 86.50 193 THR A C 1
ATOM 1539 O O . THR A 1 193 ? 10.250 -2.951 -13.421 1.00 86.50 193 THR A O 1
ATOM 1542 N N . GLY A 1 194 ? 9.060 -2.264 -15.228 1.00 70.31 194 GLY A N 1
ATOM 1543 C CA . GLY A 1 194 ? 9.587 -3.256 -16.172 1.00 70.31 194 GLY A CA 1
ATOM 1544 C C . GLY A 1 194 ? 9.423 -4.708 -15.711 1.00 70.31 194 GLY A C 1
ATOM 1545 O O . GLY A 1 194 ? 8.755 -4.984 -14.719 1.00 70.31 194 GLY A O 1
ATOM 1546 N N . THR A 1 195 ? 10.009 -5.638 -16.465 1.00 58.75 195 THR A N 1
ATOM 1547 C CA . THR A 1 195 ? 9.780 -7.088 -16.388 1.00 58.75 195 THR A CA 1
ATOM 1548 C C . THR A 1 195 ? 9.979 -7.639 -14.974 1.00 58.75 195 THR A C 1
ATOM 1550 O O . THR A 1 195 ? 11.077 -8.018 -14.565 1.00 58.75 195 THR A O 1
ATOM 1553 N N . TRP A 1 196 ? 8.883 -7.713 -14.217 1.00 63.94 196 TRP A N 1
ATOM 1554 C CA . TRP A 1 196 ? 8.775 -8.648 -13.108 1.00 63.94 196 TRP A CA 1
ATOM 1555 C C . TRP A 1 196 ? 9.062 -10.044 -13.658 1.00 63.94 196 TRP A C 1
ATOM 1557 O O . TRP A 1 196 ? 8.571 -10.358 -14.748 1.00 63.94 196 TRP A O 1
ATOM 1567 N N . PRO A 1 197 ? 9.844 -10.884 -12.958 1.00 56.25 197 PRO A N 1
ATOM 1568 C CA . PRO A 1 197 ? 10.072 -12.249 -13.403 1.00 56.25 197 PRO A CA 1
ATOM 1569 C C . PRO A 1 197 ? 8.729 -12.908 -13.736 1.00 56.25 197 PRO A C 1
ATOM 1571 O O . PRO A 1 197 ? 7.813 -12.887 -12.913 1.00 56.25 197 PRO A O 1
ATOM 1574 N N . LEU A 1 198 ? 8.599 -13.457 -14.949 1.00 58.41 198 LEU A N 1
ATOM 1575 C CA . LEU A 1 198 ? 7.357 -14.058 -15.471 1.00 58.41 198 LEU A CA 1
ATOM 1576 C C . LEU A 1 198 ? 6.715 -15.035 -14.467 1.00 58.41 198 LEU A C 1
ATOM 1578 O O . LEU A 1 198 ? 5.495 -15.102 -14.344 1.00 58.41 198 LEU A O 1
ATOM 1582 N N . VAL A 1 199 ? 7.552 -15.716 -13.680 1.00 53.53 199 VAL A N 1
ATOM 1583 C CA . VAL A 1 199 ? 7.180 -16.633 -12.590 1.00 53.53 199 VAL A CA 1
ATOM 1584 C C . VAL A 1 199 ? 6.371 -16.000 -11.449 1.00 53.53 199 VAL A C 1
ATOM 1586 O O . VAL A 1 199 ? 5.789 -16.721 -10.645 1.00 53.53 199 VAL A O 1
ATOM 1589 N N . TYR A 1 200 ? 6.316 -14.673 -11.341 1.00 62.78 200 TYR A N 1
ATOM 1590 C CA . TYR A 1 200 ? 5.541 -13.967 -10.314 1.00 62.78 200 TYR A CA 1
ATOM 1591 C C . TYR A 1 200 ? 4.291 -13.295 -10.867 1.00 62.78 200 TYR A C 1
ATOM 1593 O O . TYR A 1 200 ? 3.325 -13.112 -10.128 1.00 62.78 200 TYR A O 1
ATOM 1601 N N . ILE A 1 201 ? 4.268 -13.005 -12.169 1.00 64.12 201 ILE A N 1
ATOM 1602 C CA . ILE A 1 201 ? 3.083 -12.485 -12.857 1.00 64.12 201 ILE A CA 1
ATOM 1603 C C . ILE A 1 201 ? 1.909 -13.464 -12.720 1.00 64.12 201 ILE A C 1
ATOM 1605 O O . ILE A 1 201 ? 0.783 -13.032 -12.506 1.00 64.12 201 ILE A O 1
ATOM 1609 N N . CYS A 1 202 ? 2.166 -14.776 -12.725 1.00 71.69 202 CYS A N 1
ATOM 1610 C CA . CYS A 1 202 ? 1.125 -15.799 -12.571 1.00 71.69 202 CYS A CA 1
ATOM 1611 C C . CYS A 1 202 ? 0.411 -15.798 -11.205 1.00 71.69 202 CYS A C 1
ATOM 1613 O O . CYS A 1 202 ? -0.638 -16.421 -11.071 1.00 71.69 202 CYS A O 1
ATOM 1615 N N . HIS A 1 203 ? 0.956 -15.114 -10.193 1.00 74.44 203 HIS A N 1
ATOM 1616 C CA . HIS A 1 203 ? 0.300 -14.973 -8.891 1.00 74.44 203 HIS A CA 1
ATOM 1617 C C . HIS A 1 203 ? -0.647 -13.766 -8.847 1.00 74.44 203 HIS A C 1
ATOM 1619 O O . HIS A 1 203 ? -1.473 -13.684 -7.937 1.00 74.44 203 HIS A O 1
ATOM 1625 N N . ALA A 1 204 ? -0.538 -12.846 -9.813 1.00 74.00 204 ALA A N 1
ATOM 1626 C CA . ALA A 1 204 ? -1.443 -11.718 -9.949 1.00 74.00 204 ALA A CA 1
ATOM 1627 C C . ALA A 1 204 ? -2.748 -12.164 -10.616 1.00 74.00 204 ALA A C 1
ATOM 1629 O O . ALA A 1 204 ? -2.740 -12.849 -11.636 1.00 74.00 204 ALA A O 1
ATOM 1630 N N . ARG A 1 205 ? -3.878 -11.728 -10.059 1.00 82.94 205 ARG A N 1
ATOM 1631 C CA . ARG A 1 205 ? -5.189 -11.867 -10.708 1.00 82.94 205 ARG A CA 1
ATOM 1632 C C . ARG A 1 205 ? -5.446 -10.756 -11.723 1.00 82.94 205 ARG A C 1
ATOM 1634 O O . ARG A 1 205 ? -6.247 -10.941 -12.632 1.00 82.94 205 ARG A O 1
ATOM 1641 N N . GLN A 1 206 ? -4.758 -9.623 -11.580 1.00 83.56 206 GLN A N 1
ATOM 1642 C CA . GLN A 1 206 ? -4.872 -8.481 -12.479 1.00 83.56 206 GLN A CA 1
ATOM 1643 C C . GLN A 1 206 ? -3.508 -7.840 -12.751 1.00 83.56 206 GLN A C 1
ATOM 1645 O O . GLN A 1 206 ? -2.699 -7.640 -11.841 1.00 83.56 206 GLN A O 1
ATOM 1650 N N . LEU A 1 207 ? -3.294 -7.462 -14.012 1.00 81.25 207 LEU A N 1
ATOM 1651 C CA . LEU A 1 207 ? -2.186 -6.622 -14.460 1.00 81.25 207 LEU A CA 1
ATOM 1652 C C . LEU A 1 207 ? -2.756 -5.280 -14.925 1.00 81.25 207 LEU A C 1
ATOM 1654 O O . LEU A 1 207 ? -3.698 -5.247 -15.718 1.00 81.25 207 LEU A O 1
ATOM 1658 N N . CYS A 1 208 ? -2.196 -4.184 -14.428 1.00 80.06 208 CYS A N 1
ATOM 1659 C CA . CYS A 1 208 ? -2.546 -2.826 -14.827 1.00 80.06 208 CYS A CA 1
ATOM 1660 C C . CYS A 1 208 ? -1.294 -2.159 -15.391 1.00 80.06 208 CYS A C 1
ATOM 1662 O O . CYS A 1 208 ? -0.295 -2.073 -14.686 1.00 80.06 208 CYS A O 1
ATOM 1664 N N . LEU A 1 209 ? -1.331 -1.679 -16.632 1.00 80.31 209 LEU A N 1
ATOM 1665 C CA . LEU A 1 209 ? -0.243 -0.889 -17.210 1.00 80.31 209 LEU A CA 1
ATOM 1666 C C . LEU A 1 209 ? -0.624 0.592 -17.166 1.00 80.31 209 LEU A C 1
ATOM 1668 O O . LEU A 1 209 ? -1.657 0.984 -17.701 1.00 80.31 209 LEU A O 1
ATOM 1672 N N . LEU A 1 210 ? 0.205 1.402 -16.514 1.00 74.06 210 LEU A N 1
ATOM 1673 C CA . LEU A 1 210 ? 0.078 2.852 -16.492 1.00 74.06 210 LEU A CA 1
ATOM 1674 C C . LEU A 1 210 ? 1.004 3.426 -17.566 1.00 74.06 210 LEU A C 1
ATOM 1676 O O . LEU A 1 210 ? 2.203 3.596 -17.347 1.00 74.06 210 LEU A O 1
ATOM 1680 N N . GLU A 1 211 ? 0.452 3.701 -18.746 1.00 63.12 211 GLU A N 1
ATOM 1681 C CA . GLU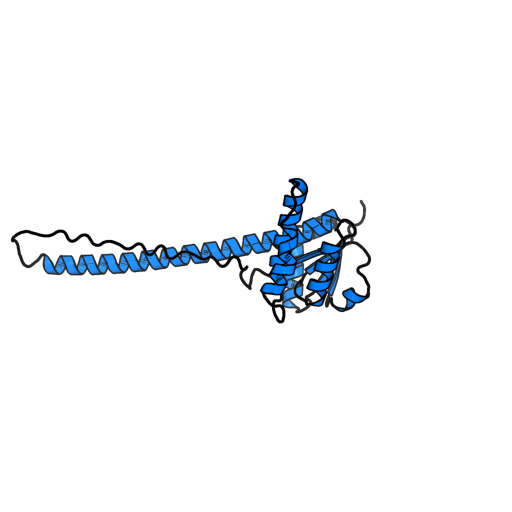 A 1 211 ? 1.173 4.427 -19.791 1.00 63.12 211 GLU A CA 1
ATOM 1682 C C . GLU A 1 211 ? 1.113 5.932 -19.524 1.00 63.12 211 GLU A C 1
ATOM 1684 O O . GLU A 1 211 ? 0.089 6.590 -19.719 1.00 63.12 211 GLU A O 1
ATOM 1689 N N . THR A 1 212 ? 2.240 6.509 -19.115 1.00 56.03 212 THR A N 1
ATOM 1690 C CA . THR A 1 212 ? 2.466 7.948 -19.258 1.00 56.03 212 THR A CA 1
ATOM 1691 C C . THR A 1 212 ? 3.087 8.171 -20.630 1.00 56.03 212 THR A C 1
ATOM 1693 O O . THR A 1 212 ? 4.261 7.856 -20.830 1.00 56.03 212 THR A O 1
ATOM 1696 N N . ARG A 1 213 ? 2.309 8.673 -21.598 1.00 43.81 213 ARG A N 1
ATOM 1697 C CA . ARG A 1 213 ? 2.883 9.124 -22.873 1.00 43.81 213 ARG A CA 1
ATOM 1698 C C . ARG A 1 213 ? 3.932 10.204 -22.575 1.00 43.81 213 ARG A C 1
ATOM 1700 O O . ARG A 1 213 ? 3.598 11.130 -21.831 1.00 43.81 213 ARG A O 1
ATOM 1707 N N . PRO A 1 214 ? 5.166 10.096 -23.097 1.00 43.19 214 PRO A N 1
ATOM 1708 C CA . PRO A 1 214 ? 6.110 11.198 -23.012 1.00 43.19 214 PRO A CA 1
ATOM 1709 C C . PRO A 1 214 ? 5.512 12.383 -23.775 1.00 43.19 214 PRO A C 1
ATOM 1711 O O . PRO A 1 214 ? 5.053 12.225 -24.907 1.00 43.19 214 PRO A O 1
ATOM 1714 N N . SER A 1 215 ? 5.431 13.523 -23.095 1.00 44.59 215 SER A N 1
ATOM 1715 C CA . SER A 1 215 ? 5.086 14.823 -23.676 1.00 44.59 215 SER A CA 1
ATOM 1716 C C . SER A 1 215 ? 6.192 15.326 -24.587 1.00 44.59 215 SER A C 1
ATOM 1718 O O . SER A 1 215 ? 7.363 15.184 -24.161 1.00 44.59 215 SER A O 1
#

pLDDT: mean 71.38, std 18.39, range [29.77, 93.25]

Radius of gyration: 26.47 Å; chains: 1; bounding box: 59×38×87 Å

Secondary structure (DSSP, 8-state):
----HHHHTSHHHHHHHHHHHHHTT--SEEEE-S-HHHHHHHHHHHHHHHHHHHHHHHHHHHHHHHHHHHHHHHHHHHHHHHHHHHHTTS-----------------------SSPPGGG-----TT--HHHHHHHHGGGS---SHHHHHHHHHHHHHHHTTEEEE-TTS-HHHHHHHHHHHHTT--SEEEE-S---HHHHTT-SEEEE------

Organism: NCBI:txid174260